Protein AF-A0A090V9S0-F1 (afdb_monomer)

InterPro domains:
  IPR011447 Protein of unknown function DUF1552 [PF07586] (1-187)

Radius of gyration: 21.3 Å; Cα contacts (8 Å, |Δi|>4): 296; chains: 1; bounding box: 48×51×54 Å

Foldseek 3Di:
DDADPVRQDADDDQQQLVLCLLQPDQDSPDNLVVVVVVLVVLVVVLVVVLVVLVVVLVVDDPVVVVVSVSVNVNSVVVNVVSVLSVVCSPPRWDDDDCVPQDRPDDCQACVPSSLLSVLVSVLVCLQRVVDQDDDDDQDDLVCDDSSQCNCCNVPVDHGPNCLQPDDDPPSVVSVVVVVVSVVVSVVVSLVSQQPRAHPVGRNQQCHWDKDFDCAPGNPHNFQTDIDIGGNVVLVFDDDDDDGDDRVPADPQLCVCQRCVSNVNNDQGDDPGPGHDPRRD

Organism: NCBI:txid221126

Solvent-accessible surface area (backbone atoms only — not comparable to full-atom values): 16483 Å² total; per-residue (Å²): 117,52,60,48,99,86,69,48,74,53,88,81,90,85,52,52,45,62,52,43,47,70,75,65,40,99,38,54,89,36,63,66,65,55,48,51,48,51,53,51,49,51,48,53,51,52,53,51,51,54,54,52,46,60,60,47,52,79,74,48,55,76,71,56,40,56,52,49,50,56,53,51,52,54,51,51,52,51,52,53,49,50,58,52,55,58,68,48,72,80,51,87,69,67,93,80,86,61,88,85,56,64,45,86,56,51,57,89,82,37,44,71,58,32,54,48,31,52,46,50,53,51,47,47,33,51,56,52,67,72,50,95,76,85,74,82,71,82,52,45,77,86,49,49,66,69,39,12,45,37,39,32,72,79,68,71,47,63,36,48,34,56,55,55,67,55,81,55,93,70,49,61,58,62,47,50,55,50,50,50,54,54,48,52,53,50,51,50,47,53,50,48,29,50,74,40,59,44,102,87,41,36,44,25,33,73,32,80,43,80,46,74,46,78,37,57,50,74,93,31,72,57,83,43,55,69,45,81,44,51,13,54,79,50,55,39,63,81,92,78,88,84,86,74,56,79,93,80,53,54,74,40,8,51,54,25,37,55,36,43,52,70,73,43,86,51,81,66,39,94,84,26,91,35,62,46,88,79,55,97

pLDDT: mean 87.16, std 10.65, range [43.47, 98.56]

Sequence (280 aa):
MSFNSSGKPLPSEHRQREIFERYFSPSGGASTTERRKSLNQGKKIVDLVLEDSKNLEKRLGANDKAKLDEYLTSLNQVEQQVKRNEKWLDVPMDDFDASLINLDVDPVSAPDDYVRSMMDLMVLGFQTDSTRVMTYMMAREDGMGFGDNFPKIALGLKGHHSISHDKTTGHWEDWGRLDQWYAKHFAYFINKMKTTEDAHGSLLDNSLILYGSACSSTHNARNCPLILAGGANLGVEHGAYTKFNEKEVRLSNLFVSMLNKVDVRTESFSDSTGPLPSIL

Mean predicted aligned error: 7.4 Å

Structure (mmCIF, N/CA/C/O backbone):
data_AF-A0A090V9S0-F1
#
_entry.id   AF-A0A090V9S0-F1
#
loop_
_atom_site.group_PDB
_atom_site.id
_atom_site.type_symbol
_atom_site.label_atom_id
_atom_site.label_alt_id
_atom_site.label_comp_id
_atom_site.label_asym_id
_atom_site.label_entity_id
_atom_site.label_seq_id
_atom_site.pdbx_PDB_ins_code
_atom_site.Cartn_x
_atom_site.Cartn_y
_atom_site.Cartn_z
_atom_site.occupancy
_atom_site.B_iso_or_equiv
_atom_site.auth_seq_id
_atom_site.auth_comp_id
_atom_site.auth_asym_id
_atom_site.auth_atom_id
_atom_site.pdbx_PDB_model_num
ATOM 1 N N . MET A 1 1 ? 1.002 7.058 2.326 1.00 69.81 1 MET A N 1
ATOM 2 C CA . MET A 1 1 ? 0.957 8.360 3.028 1.00 69.81 1 MET A CA 1
ATOM 3 C C . MET A 1 1 ? -0.491 8.784 3.105 1.00 69.81 1 MET A C 1
ATOM 5 O O . MET A 1 1 ? -1.188 8.641 2.109 1.00 69.81 1 MET A O 1
ATOM 9 N N . SER A 1 2 ? -0.919 9.320 4.242 1.00 83.56 2 SER A N 1
ATOM 10 C CA . SER A 1 2 ? -2.281 9.818 4.430 1.00 83.56 2 SER A CA 1
ATOM 11 C C . SER A 1 2 ? -2.207 11.241 4.965 1.00 83.56 2 SER A C 1
ATOM 13 O O . SER A 1 2 ? -1.336 11.535 5.778 1.00 83.56 2 SER A O 1
ATOM 15 N N . PHE A 1 3 ? -3.095 12.120 4.509 1.00 85.81 3 PHE A N 1
ATOM 16 C CA . PHE A 1 3 ? -3.140 13.526 4.912 1.00 85.81 3 PHE A CA 1
ATOM 17 C C . PHE A 1 3 ? -4.562 13.885 5.338 1.00 85.81 3 PHE A C 1
ATOM 19 O O . PHE A 1 3 ? -5.526 13.312 4.832 1.00 85.81 3 PHE A O 1
ATOM 26 N N . ASN A 1 4 ? -4.700 14.822 6.273 1.00 80.44 4 ASN A N 1
ATOM 27 C CA . ASN A 1 4 ? -6.007 15.373 6.615 1.00 80.44 4 ASN A CA 1
ATOM 28 C C . ASN A 1 4 ? -6.469 16.420 5.584 1.00 80.44 4 ASN A C 1
ATOM 30 O O . ASN A 1 4 ? -5.735 16.780 4.664 1.00 80.44 4 ASN A O 1
ATOM 34 N N . SER A 1 5 ? -7.683 16.945 5.759 1.00 78.81 5 SER A N 1
ATOM 35 C CA . SER A 1 5 ? -8.281 17.953 4.870 1.00 78.81 5 SER A CA 1
ATOM 36 C C . SER A 1 5 ? -7.486 19.260 4.761 1.00 78.81 5 SER A C 1
ATOM 38 O O . SER A 1 5 ? -7.639 19.983 3.783 1.00 78.81 5 SER A O 1
ATOM 40 N N . SER A 1 6 ? -6.628 19.563 5.737 1.00 80.88 6 SER A N 1
ATOM 41 C CA . SER A 1 6 ? -5.721 20.716 5.719 1.00 80.88 6 SER A CA 1
ATOM 42 C C . SER A 1 6 ? -4.363 20.403 5.075 1.00 80.88 6 SER A C 1
ATOM 44 O O . SER A 1 6 ? -3.469 21.244 5.116 1.00 80.88 6 SER A O 1
ATOM 46 N N . GLY A 1 7 ? -4.167 19.197 4.533 1.00 81.44 7 GLY A N 1
ATOM 47 C CA . GLY A 1 7 ? -2.905 18.766 3.929 1.00 81.44 7 GLY A CA 1
ATOM 48 C C . GLY A 1 7 ? -1.809 18.408 4.937 1.00 81.44 7 GLY A C 1
ATOM 49 O O . GLY A 1 7 ? -0.652 18.275 4.546 1.00 81.44 7 GLY A O 1
ATOM 50 N N . LYS A 1 8 ? -2.132 18.241 6.228 1.00 78.75 8 LYS A N 1
ATOM 51 C CA . LYS A 1 8 ? -1.156 17.802 7.239 1.00 78.75 8 LYS A CA 1
ATOM 52 C C . LYS A 1 8 ? -1.048 16.270 7.243 1.00 78.75 8 LYS A C 1
ATOM 54 O O . LYS A 1 8 ? -2.088 15.604 7.199 1.00 78.75 8 LYS A O 1
ATOM 59 N N . PRO A 1 9 ? 0.171 15.700 7.293 1.00 80.06 9 PRO A N 1
ATOM 60 C CA . PRO A 1 9 ? 0.363 14.256 7.274 1.00 80.06 9 PRO A CA 1
ATOM 61 C C . PRO A 1 9 ? -0.228 13.610 8.529 1.00 80.06 9 PRO A C 1
ATOM 63 O O . PRO A 1 9 ? -0.097 14.126 9.638 1.00 80.06 9 PRO A O 1
ATOM 66 N N . LEU A 1 10 ? -0.873 12.464 8.345 1.00 82.06 10 LEU A N 1
ATOM 67 C CA . LEU A 1 10 ? -1.316 11.601 9.429 1.00 82.06 10 LEU A CA 1
ATOM 68 C C . LEU A 1 10 ? -0.150 10.698 9.863 1.00 82.06 10 LEU A C 1
ATOM 70 O O . LEU A 1 10 ? 0.554 10.170 8.995 1.00 82.06 10 LEU A O 1
ATOM 74 N N . PRO A 1 11 ? 0.059 10.491 11.177 1.00 81.38 11 PRO A N 1
ATOM 75 C CA . PRO A 1 11 ? 1.068 9.558 11.668 1.00 81.38 11 PRO A CA 1
ATOM 76 C C . PRO A 1 11 ? 0.857 8.144 11.114 1.00 81.38 11 PRO A C 1
ATOM 78 O O . PRO A 1 11 ? -0.266 7.646 11.081 1.00 81.38 11 PRO A O 1
ATOM 81 N N . SER A 1 12 ? 1.942 7.488 10.703 1.00 85.81 12 SER A N 1
ATOM 82 C CA . SER A 1 12 ? 1.920 6.095 10.251 1.00 85.81 12 SER A CA 1
ATOM 83 C C . SER A 1 12 ? 2.052 5.121 11.421 1.00 85.81 12 SER A C 1
ATOM 85 O O . SER A 1 12 ? 2.925 5.290 12.279 1.00 85.81 12 SER A O 1
ATOM 87 N N . GLU A 1 13 ? 1.265 4.051 11.407 1.00 88.25 13 GLU A N 1
ATOM 88 C CA . GLU A 1 13 ? 1.439 2.917 12.316 1.00 88.25 13 GLU A CA 1
ATOM 89 C C . GLU A 1 13 ? 2.488 1.947 11.748 1.00 88.25 13 GLU A C 1
ATOM 91 O O . GLU A 1 13 ? 2.494 1.657 10.555 1.00 88.25 13 GLU A O 1
ATOM 96 N N . HIS A 1 14 ? 3.413 1.483 12.590 1.00 90.00 14 HIS A N 1
ATOM 97 C CA . HIS A 1 14 ? 4.555 0.662 12.158 1.00 90.00 14 HIS A CA 1
ATOM 98 C C . HIS A 1 14 ? 4.934 -0.441 13.162 1.00 90.00 14 HIS A C 1
ATOM 100 O O . HIS A 1 14 ? 5.950 -1.107 12.981 1.00 90.00 14 HIS A O 1
ATOM 106 N N . ARG A 1 15 ? 4.149 -0.626 14.232 1.00 90.19 15 ARG A N 1
ATOM 107 C CA . ARG A 1 15 ? 4.366 -1.658 15.256 1.00 90.19 15 ARG A CA 1
ATOM 108 C C . ARG A 1 15 ? 3.240 -2.681 15.161 1.00 90.19 15 ARG A C 1
ATOM 110 O O . ARG A 1 15 ? 2.119 -2.382 15.560 1.00 90.19 15 ARG A O 1
ATOM 117 N N . GLN A 1 16 ? 3.530 -3.857 14.607 1.00 91.81 16 GLN A N 1
ATOM 118 C CA . GLN A 1 16 ? 2.530 -4.865 14.237 1.00 91.81 16 GLN A CA 1
ATOM 119 C C . GLN A 1 16 ? 1.689 -5.319 15.428 1.00 91.81 16 GLN A C 1
ATOM 121 O O . GLN A 1 16 ? 0.465 -5.318 15.332 1.00 91.81 16 GLN A O 1
ATOM 126 N N . ARG A 1 17 ? 2.320 -5.611 16.572 1.00 86.94 17 ARG A N 1
ATOM 127 C CA . ARG A 1 17 ? 1.605 -5.926 17.815 1.00 86.94 17 ARG A CA 1
ATOM 128 C C . ARG A 1 17 ? 0.592 -4.853 18.211 1.00 86.94 17 ARG A C 1
ATOM 130 O O . ARG A 1 17 ? -0.557 -5.174 18.489 1.00 86.94 17 ARG A O 1
ATOM 137 N N . GLU A 1 18 ? 0.987 -3.582 18.185 1.00 85.81 18 GLU A N 1
ATOM 138 C CA . GLU A 1 18 ? 0.095 -2.481 18.567 1.00 85.81 18 GLU A CA 1
ATOM 139 C C . GLU A 1 18 ? -1.051 -2.280 17.577 1.00 85.81 18 GLU A C 1
ATOM 141 O O . GLU A 1 18 ? -2.159 -1.956 17.998 1.00 85.81 18 GLU A O 1
ATOM 146 N N . ILE A 1 19 ? -0.795 -2.468 16.279 1.00 88.19 19 ILE A N 1
ATOM 147 C CA . ILE A 1 19 ? -1.830 -2.454 15.237 1.00 88.19 19 ILE A CA 1
ATOM 148 C C . ILE A 1 19 ? -2.821 -3.591 15.508 1.00 88.19 19 ILE A C 1
ATOM 150 O O . ILE A 1 19 ? -4.029 -3.365 15.565 1.00 8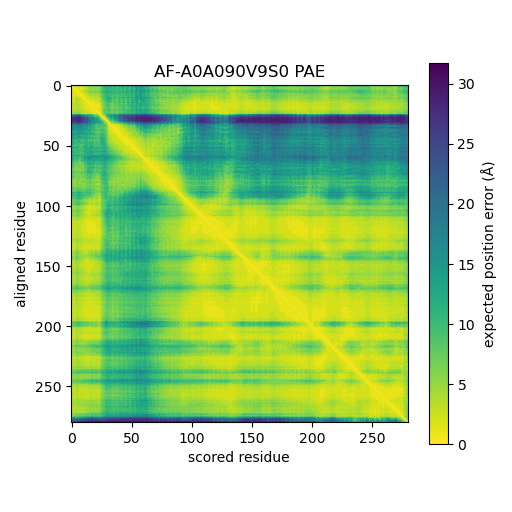8.19 19 ILE A O 1
ATOM 154 N N . PHE A 1 20 ? -2.314 -4.803 15.746 1.00 86.69 20 PHE A N 1
ATOM 155 C CA . PHE A 1 20 ? -3.139 -5.983 15.968 1.00 86.69 20 PHE A CA 1
ATOM 156 C C . PHE A 1 20 ? -4.024 -5.861 17.207 1.00 86.69 20 PHE A C 1
ATOM 158 O O . PHE A 1 20 ? -5.240 -6.023 17.133 1.00 86.69 20 PHE A O 1
ATOM 165 N N . GLU A 1 21 ? -3.434 -5.510 18.346 1.00 80.56 21 GLU A N 1
ATOM 166 C CA . GLU A 1 21 ? -4.164 -5.333 19.603 1.00 80.56 21 GLU A CA 1
ATOM 167 C C . GLU A 1 21 ? -5.178 -4.185 19.521 1.00 80.56 21 GLU A C 1
ATOM 169 O O . GLU A 1 21 ? -6.224 -4.218 20.173 1.00 80.56 21 GLU A O 1
ATOM 174 N N . ARG A 1 22 ? -4.896 -3.165 18.701 1.00 78.88 22 ARG A N 1
ATOM 175 C CA . ARG A 1 22 ? -5.785 -2.018 18.510 1.00 78.88 22 ARG A CA 1
ATOM 176 C C . ARG A 1 22 ? -7.032 -2.356 17.703 1.00 78.88 22 ARG A C 1
ATOM 178 O O . ARG A 1 22 ? -8.080 -1.808 18.063 1.00 78.88 22 ARG A O 1
ATOM 185 N N . TYR A 1 23 ? -6.897 -3.156 16.643 1.00 80.38 23 TYR A N 1
ATOM 186 C CA . TYR A 1 23 ? -7.950 -3.375 15.645 1.00 80.38 23 TYR A CA 1
ATOM 187 C C . TYR A 1 23 ? -8.592 -4.767 15.689 1.00 80.38 23 TYR A C 1
ATOM 189 O O . TYR A 1 23 ? -9.786 -4.853 15.440 1.00 80.38 23 TYR A O 1
ATOM 197 N N . PHE A 1 24 ? -7.856 -5.828 16.035 1.00 79.69 24 PHE A N 1
ATOM 198 C CA . PHE A 1 24 ? -8.315 -7.207 15.802 1.00 79.69 24 PHE A CA 1
ATOM 199 C C . PHE A 1 24 ? -8.596 -8.020 17.052 1.00 79.69 24 PHE A C 1
ATOM 201 O O . PHE A 1 24 ? -9.232 -9.058 16.973 1.00 79.69 24 PHE A O 1
ATOM 208 N N . SER A 1 25 ? -8.152 -7.619 18.233 1.00 66.62 25 SER A N 1
ATOM 209 C CA . SER A 1 25 ? -8.365 -8.495 19.381 1.00 66.62 25 SER A CA 1
ATOM 210 C C . SER A 1 25 ? -9.876 -8.629 19.699 1.00 66.62 25 SER A C 1
ATOM 212 O O . SER A 1 25 ? -10.516 -7.595 19.912 1.00 66.62 25 SER A O 1
ATOM 214 N N . PRO A 1 26 ? -10.433 -9.862 19.823 1.00 51.47 26 PRO A N 1
ATOM 215 C CA . PRO A 1 26 ? -11.870 -10.131 20.053 1.00 51.47 26 PRO A CA 1
ATOM 216 C C . PRO A 1 26 ? -12.440 -9.459 21.311 1.00 51.47 26 PRO A C 1
ATOM 218 O O . PRO A 1 26 ? -13.643 -9.420 21.552 1.00 51.47 26 PRO A O 1
ATOM 221 N N . SER A 1 27 ? -11.541 -8.937 22.142 1.00 49.94 27 SER A N 1
ATOM 222 C CA . SER A 1 27 ? -11.818 -8.056 23.264 1.00 49.94 27 SER A CA 1
ATOM 223 C C . SER A 1 27 ? -10.698 -7.012 23.493 1.00 49.94 27 SER A C 1
ATOM 225 O O . SER A 1 27 ? -10.706 -6.290 24.473 1.00 49.94 27 SER A O 1
ATOM 227 N N . GLY A 1 28 ? -9.687 -6.850 22.636 1.00 46.69 28 GLY A N 1
ATOM 228 C CA . GLY A 1 28 ? -8.511 -6.033 23.015 1.00 46.69 28 GLY A CA 1
ATOM 229 C C . GLY A 1 28 ? -7.637 -6.667 24.108 1.00 46.69 28 GLY A C 1
ATOM 230 O O . GLY A 1 28 ? -6.844 -5.956 24.714 1.00 46.69 28 GLY A O 1
ATOM 231 N N . GLY A 1 29 ? -7.824 -7.954 24.430 1.00 45.56 29 GLY A N 1
ATOM 232 C CA . GLY A 1 29 ? -7.217 -8.618 25.589 1.00 45.56 29 GLY A CA 1
ATOM 233 C C . GLY A 1 29 ? -7.929 -8.339 26.919 1.00 45.56 29 GLY A C 1
ATOM 234 O O . GLY A 1 29 ? -7.461 -8.796 27.958 1.00 45.56 29 GLY A O 1
ATOM 235 N N . ALA A 1 30 ? -9.065 -7.635 26.911 1.00 43.47 30 ALA A N 1
ATOM 236 C CA . ALA A 1 30 ? -9.839 -7.371 28.114 1.00 43.47 30 ALA A CA 1
ATOM 237 C C . ALA A 1 30 ? -11.328 -7.174 27.824 1.00 43.47 30 ALA A C 1
ATOM 239 O O . ALA A 1 30 ? -11.683 -6.659 26.782 1.00 43.47 30 ALA A O 1
ATOM 240 N N . SER A 1 31 ? -12.234 -7.508 28.749 1.00 48.88 31 SER A N 1
ATOM 241 C CA . SER A 1 31 ? -13.676 -7.258 28.543 1.00 48.88 31 SER A CA 1
ATOM 242 C C . SER A 1 31 ? -13.922 -5.846 27.980 1.00 48.88 31 SER A C 1
ATOM 244 O O . SER A 1 31 ? -13.243 -4.905 28.390 1.00 48.88 31 SER A O 1
ATOM 246 N N . THR A 1 32 ? -14.858 -5.678 27.043 1.00 57.81 32 THR A N 1
ATOM 247 C CA . THR A 1 32 ? -15.212 -4.403 26.374 1.00 57.81 32 THR A CA 1
ATOM 248 C C . THR A 1 32 ? -15.218 -3.174 27.305 1.00 57.81 32 THR A C 1
ATOM 250 O O . THR A 1 32 ? -14.899 -2.061 26.883 1.00 57.81 32 THR A O 1
ATOM 253 N N . THR A 1 33 ? -15.489 -3.373 28.596 1.00 60.12 33 THR A N 1
ATOM 254 C CA . THR A 1 33 ? -15.311 -2.425 29.705 1.00 60.12 33 THR A CA 1
ATOM 255 C C . THR A 1 33 ? -13.901 -1.828 29.839 1.00 60.12 33 THR A C 1
ATOM 257 O O . THR A 1 33 ? -13.771 -0.612 29.967 1.00 60.12 33 THR A O 1
ATOM 260 N N . GLU A 1 34 ? -12.835 -2.628 29.830 1.00 60.94 34 GLU A N 1
ATOM 261 C CA . GLU A 1 34 ? -11.449 -2.160 29.977 1.00 60.94 34 GLU A CA 1
ATOM 262 C C . GLU A 1 34 ? -10.957 -1.438 28.724 1.00 60.94 34 GLU A C 1
ATOM 264 O O . GLU A 1 34 ? -10.312 -0.394 28.832 1.00 60.94 34 GLU A O 1
ATOM 269 N N . ARG A 1 35 ? -11.342 -1.908 27.530 1.00 61.84 35 ARG A N 1
ATOM 270 C CA . ARG A 1 35 ? -11.079 -1.182 26.282 1.00 61.84 35 ARG A CA 1
ATOM 271 C C . ARG A 1 35 ? -11.801 0.163 26.265 1.00 61.84 35 ARG A C 1
ATOM 273 O O . ARG A 1 35 ? -11.179 1.185 25.982 1.00 61.84 35 ARG A O 1
ATOM 280 N N . ARG A 1 36 ? -13.079 0.194 26.657 1.00 66.38 36 ARG A N 1
ATOM 281 C CA . ARG A 1 36 ? -13.853 1.434 26.830 1.00 66.38 36 ARG A CA 1
ATOM 282 C C . ARG A 1 36 ? -13.215 2.342 27.889 1.00 66.38 36 ARG A C 1
ATOM 284 O O . ARG A 1 36 ? -13.165 3.553 27.701 1.00 66.38 36 ARG A O 1
ATOM 291 N N . LYS A 1 37 ? -12.656 1.784 28.968 1.00 70.00 37 LYS A N 1
ATOM 292 C CA . LYS A 1 37 ? -11.903 2.532 29.990 1.00 70.00 37 LYS A CA 1
ATOM 293 C C . LYS A 1 37 ? -10.610 3.130 29.429 1.00 70.00 37 LYS A C 1
ATOM 295 O O . LYS A 1 37 ? -10.363 4.305 29.673 1.00 70.00 37 LYS A O 1
ATOM 300 N N . SER A 1 38 ? -9.833 2.370 28.660 1.00 68.00 38 SER A N 1
ATOM 301 C CA . SER A 1 38 ? -8.603 2.834 28.003 1.00 68.00 38 SER A CA 1
ATOM 302 C C . SER A 1 38 ? -8.886 3.939 26.9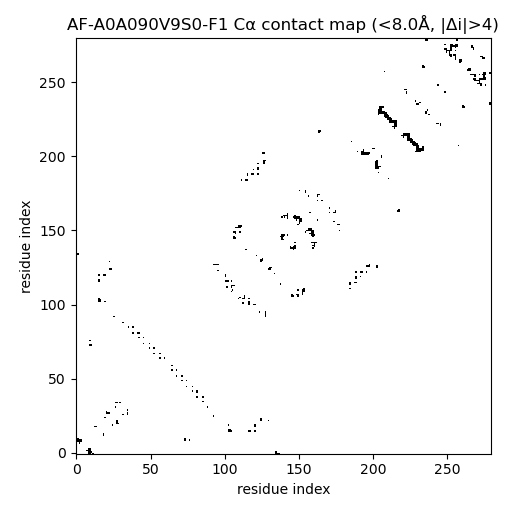79 1.00 68.00 38 SER A C 1
ATOM 304 O O . SER A 1 38 ? -8.242 4.986 27.015 1.00 68.00 38 SER A O 1
ATOM 306 N N . LEU A 1 39 ? -9.910 3.776 26.132 1.00 69.19 39 LEU A N 1
ATOM 307 C CA . LEU A 1 39 ? -10.338 4.809 25.180 1.00 69.19 39 LEU A CA 1
ATOM 308 C C . LEU A 1 39 ? -10.819 6.076 25.906 1.00 69.19 39 LEU A C 1
ATOM 310 O O . LEU A 1 39 ? -10.412 7.180 25.547 1.00 69.19 39 LEU A O 1
ATOM 314 N N . ASN A 1 40 ? -11.596 5.929 26.985 1.00 74.06 40 ASN A N 1
ATOM 315 C CA . ASN A 1 40 ? -12.021 7.051 27.826 1.00 74.06 40 ASN A CA 1
ATOM 316 C C . ASN A 1 40 ? -10.847 7.745 28.537 1.00 74.06 40 ASN A C 1
ATOM 318 O O . ASN A 1 40 ? -10.862 8.964 28.693 1.00 74.06 40 ASN A O 1
ATOM 322 N N . GLN A 1 41 ? -9.829 7.002 28.977 1.00 75.19 41 GLN A N 1
ATOM 323 C CA . GLN A 1 41 ? -8.599 7.578 29.529 1.00 75.19 41 GLN A CA 1
ATOM 324 C C . GLN A 1 41 ? -7.823 8.344 28.455 1.00 75.19 41 GLN A C 1
ATOM 326 O O . GLN A 1 41 ? -7.403 9.469 28.709 1.00 75.19 41 GLN A O 1
ATOM 331 N N . GLY A 1 42 ? -7.702 7.779 27.250 1.00 71.12 42 GLY A N 1
ATOM 332 C CA . GLY A 1 42 ? -7.099 8.444 26.097 1.00 71.12 42 GLY A CA 1
ATOM 333 C C . GLY A 1 42 ? -7.791 9.766 25.766 1.00 71.12 42 GLY A C 1
ATOM 334 O O . GLY A 1 42 ? -7.113 10.780 25.636 1.00 71.12 42 GLY A O 1
ATOM 335 N N . LYS A 1 43 ? -9.131 9.789 25.732 1.00 74.44 43 LYS A N 1
ATOM 336 C CA . LYS A 1 43 ? -9.913 11.027 25.573 1.00 74.44 43 LYS A CA 1
ATOM 337 C C . LYS A 1 43 ? -9.600 12.052 26.650 1.00 74.44 43 LYS A C 1
ATOM 339 O O . LYS A 1 43 ? -9.239 13.167 26.317 1.00 74.44 43 LYS A O 1
ATOM 344 N N . LYS A 1 44 ? -9.652 11.659 27.928 1.00 78.31 44 LYS A N 1
ATOM 345 C CA . LYS A 1 44 ? -9.355 12.569 29.045 1.00 78.31 44 LYS A CA 1
ATOM 346 C C . LYS A 1 44 ? -7.957 13.173 28.944 1.00 78.31 44 LYS A C 1
ATOM 348 O O . LYS A 1 44 ? -7.793 14.351 29.224 1.00 78.31 44 LYS A O 1
ATOM 353 N N . ILE A 1 45 ? -6.959 12.381 28.550 1.00 80.00 45 ILE A N 1
ATOM 354 C CA . ILE A 1 45 ? -5.592 12.872 28.344 1.00 80.00 45 ILE A CA 1
ATOM 355 C C . ILE A 1 45 ? -5.559 13.873 27.187 1.00 80.00 45 ILE A C 1
ATOM 357 O O . ILE A 1 45 ? -4.983 14.944 27.337 1.00 80.00 45 ILE A O 1
ATOM 361 N N . VAL A 1 46 ? -6.193 13.557 26.055 1.00 80.25 46 VAL A N 1
ATOM 362 C CA . VAL A 1 46 ? -6.259 14.470 24.905 1.00 80.25 46 VAL A CA 1
ATOM 363 C C . VAL A 1 46 ? -6.985 15.768 25.269 1.00 80.25 46 VAL A C 1
ATOM 365 O O . VAL A 1 46 ? -6.473 16.839 24.959 1.00 80.25 46 VAL A O 1
ATOM 368 N N . ASP A 1 47 ? -8.107 15.689 25.983 1.00 79.56 47 ASP A N 1
ATOM 369 C CA . ASP A 1 47 ? -8.881 16.845 26.447 1.00 79.56 47 ASP A CA 1
ATOM 370 C C . ASP A 1 47 ? -8.055 17.738 27.383 1.00 79.56 47 ASP A C 1
ATOM 372 O O . ASP A 1 47 ? -8.000 18.952 27.182 1.00 79.56 47 ASP A O 1
ATOM 376 N N . LEU A 1 48 ? -7.351 17.140 28.354 1.00 81.94 48 LEU A N 1
ATOM 377 C CA . LEU A 1 48 ? -6.451 17.858 29.263 1.00 81.94 48 LEU A CA 1
ATOM 378 C C . LEU A 1 48 ? -5.320 18.555 28.500 1.00 81.94 48 LEU A C 1
ATOM 380 O O . LEU A 1 48 ? -5.061 19.736 28.717 1.00 81.94 48 LEU A O 1
ATOM 384 N N . VAL A 1 49 ? -4.668 17.854 27.567 1.00 82.69 49 VAL A N 1
ATOM 385 C CA . VAL A 1 49 ? -3.579 18.439 26.773 1.00 82.69 49 VAL A CA 1
ATOM 386 C C . VAL A 1 49 ? -4.100 19.553 25.861 1.00 82.69 49 VAL A C 1
ATOM 388 O O . VAL A 1 49 ? -3.420 20.566 25.694 1.00 82.69 49 VAL A O 1
ATOM 391 N N . LEU A 1 50 ? -5.304 19.419 25.295 1.00 80.62 50 LEU A N 1
ATOM 392 C CA . LEU A 1 50 ? -5.948 20.469 24.499 1.00 80.62 50 LEU A CA 1
ATOM 393 C C . LEU A 1 50 ? -6.266 21.712 25.341 1.00 80.62 50 LEU A C 1
ATOM 395 O O . LEU A 1 50 ? -6.077 22.835 24.867 1.00 80.62 50 LEU A O 1
ATOM 399 N N . GLU A 1 51 ? -6.738 21.534 26.575 1.00 82.56 51 GLU A N 1
ATOM 400 C CA . GLU A 1 51 ? -7.012 22.633 27.504 1.00 82.56 51 GLU A CA 1
ATOM 401 C C . GLU A 1 51 ? -5.726 23.370 27.908 1.00 82.56 51 GLU A C 1
ATOM 403 O O . GLU A 1 51 ? -5.642 24.595 27.761 1.00 82.56 51 GLU A O 1
ATOM 408 N N . ASP A 1 52 ? -4.691 22.633 28.314 1.00 81.94 52 ASP A N 1
ATOM 409 C CA . ASP A 1 52 ? -3.388 23.202 28.672 1.00 81.94 52 ASP A CA 1
ATOM 410 C C . ASP A 1 52 ? -2.732 23.915 27.486 1.00 81.94 52 ASP A C 1
ATOM 412 O O . ASP A 1 52 ? -2.170 25.006 27.630 1.00 81.94 52 ASP A O 1
ATOM 416 N N . SER A 1 53 ? -2.869 23.354 26.285 1.00 84.00 53 SER A N 1
ATOM 417 C CA . SER A 1 53 ? -2.322 23.950 25.067 1.00 84.00 53 SER A CA 1
ATOM 418 C C . SER A 1 53 ? -2.962 25.300 24.743 1.00 84.00 53 SER A C 1
ATOM 420 O O . SER A 1 53 ? -2.245 26.222 24.363 1.00 84.00 53 SER A O 1
ATOM 422 N N . LYS A 1 54 ? -4.271 25.486 24.972 1.00 82.81 54 LYS A N 1
ATOM 423 C CA . LYS A 1 54 ? -4.938 26.797 24.800 1.00 82.81 54 LYS A CA 1
ATOM 424 C C . LYS A 1 54 ? -4.398 27.857 25.760 1.00 82.81 54 LYS A C 1
ATOM 426 O O . LYS A 1 54 ? -4.345 29.042 25.424 1.00 82.81 54 LYS A O 1
ATOM 431 N N . ASN A 1 55 ? -4.017 27.454 26.970 1.00 84.56 55 ASN A N 1
ATOM 432 C CA . ASN A 1 55 ? -3.408 28.356 27.946 1.00 84.56 55 ASN A CA 1
ATOM 433 C C . ASN A 1 55 ? -1.960 28.689 27.573 1.00 84.56 55 ASN A C 1
ATOM 435 O O . ASN A 1 55 ? -1.545 29.845 27.697 1.00 84.56 55 ASN A O 1
ATOM 439 N N . LEU A 1 56 ? -1.214 27.702 27.072 1.00 86.31 56 LEU A N 1
ATOM 440 C CA . LEU A 1 56 ? 0.149 27.882 26.585 1.00 86.31 56 LEU A CA 1
ATOM 441 C C . LEU A 1 56 ? 0.194 28.789 25.348 1.00 86.31 56 LEU A C 1
ATOM 443 O O . LEU A 1 56 ? 0.996 29.717 25.313 1.00 86.31 56 LEU A O 1
ATOM 447 N N . GLU A 1 57 ? -0.710 28.601 24.384 1.00 85.75 57 GLU A N 1
ATOM 448 C CA . GLU A 1 57 ? -0.787 29.376 23.139 1.00 85.75 57 GLU A CA 1
ATOM 449 C C . GLU A 1 57 ? -0.844 30.892 23.391 1.00 85.75 57 GLU A C 1
ATOM 451 O O . GLU A 1 57 ? -0.180 31.670 22.705 1.00 85.75 57 GLU A O 1
ATOM 456 N N . LYS A 1 58 ? -1.562 31.332 24.435 1.00 87.75 58 LYS A N 1
ATOM 457 C CA . LYS A 1 58 ? -1.656 32.752 24.830 1.00 87.75 58 LYS A CA 1
ATOM 458 C C . LYS A 1 58 ? -0.309 33.367 25.228 1.00 87.75 58 LYS A C 1
ATOM 460 O O . LYS A 1 58 ? -0.181 34.588 25.219 1.00 87.75 58 LYS A O 1
ATOM 465 N N . ARG A 1 59 ? 0.674 32.540 25.593 1.00 89.69 59 ARG A N 1
ATOM 466 C CA . ARG A 1 59 ? 1.992 32.941 26.111 1.00 89.69 59 ARG A CA 1
ATOM 467 C C . ARG A 1 59 ? 3.124 32.753 25.097 1.00 89.69 59 ARG A C 1
ATOM 469 O O . ARG A 1 59 ? 4.250 33.141 25.392 1.00 89.69 59 ARG A O 1
ATOM 476 N N . LEU A 1 60 ? 2.844 32.157 23.938 1.00 89.62 60 LEU A N 1
ATOM 477 C CA . LEU A 1 60 ? 3.844 31.818 22.925 1.00 89.62 60 LEU A CA 1
ATOM 478 C C . LEU A 1 60 ? 4.032 32.918 21.869 1.00 89.62 60 LEU A C 1
ATOM 480 O O . LEU A 1 60 ? 3.093 33.634 21.505 1.00 89.62 60 LEU A O 1
ATOM 484 N N . GLY A 1 61 ? 5.254 33.012 21.336 1.00 88.88 61 GLY A N 1
ATOM 485 C CA . GLY A 1 61 ? 5.570 33.811 20.150 1.00 88.88 61 GLY A CA 1
ATOM 486 C C . GLY A 1 61 ? 5.053 33.165 18.857 1.00 88.88 61 GLY A C 1
ATOM 487 O O . GLY A 1 61 ? 4.620 32.015 18.851 1.00 88.88 61 GLY A O 1
ATOM 488 N N . ALA A 1 62 ? 5.100 33.889 17.734 1.00 85.94 62 ALA A N 1
ATOM 489 C CA . ALA A 1 62 ? 4.515 33.435 16.464 1.00 85.94 62 ALA A CA 1
ATOM 490 C C . ALA A 1 62 ? 5.076 32.085 15.958 1.00 85.94 62 ALA A C 1
ATOM 492 O O . ALA A 1 62 ? 4.308 31.232 15.517 1.00 85.94 62 ALA A O 1
ATOM 493 N N . ASN A 1 63 ? 6.391 31.867 16.069 1.00 82.31 63 ASN A N 1
ATOM 494 C CA . ASN A 1 63 ? 7.034 30.620 15.630 1.00 82.31 63 ASN A CA 1
ATOM 495 C C . ASN A 1 63 ? 6.627 29.419 16.497 1.00 82.31 63 ASN A C 1
ATOM 497 O O . ASN A 1 63 ? 6.323 28.348 15.972 1.00 82.31 63 ASN A O 1
ATOM 501 N N . ASP A 1 64 ? 6.561 29.607 17.815 1.00 87.69 64 ASP A N 1
ATOM 502 C CA . ASP A 1 64 ? 6.169 28.547 18.747 1.00 87.69 64 ASP A CA 1
ATOM 503 C C . ASP A 1 64 ? 4.682 28.208 18.612 1.00 87.69 64 ASP A C 1
ATOM 505 O O . ASP A 1 64 ? 4.306 27.041 18.698 1.00 87.69 64 ASP A O 1
ATOM 509 N N . LYS A 1 65 ? 3.834 29.204 18.319 1.00 85.62 65 LYS A N 1
ATOM 510 C CA . LYS A 1 65 ? 2.418 28.979 17.991 1.00 85.62 65 LYS A CA 1
ATOM 511 C C . LYS A 1 65 ? 2.247 28.082 16.771 1.00 85.62 65 LYS A C 1
ATOM 513 O O . LYS A 1 65 ? 1.416 27.184 16.807 1.00 85.62 65 LYS A O 1
ATOM 518 N N . ALA A 1 66 ? 3.050 28.274 15.724 1.00 81.00 66 ALA A N 1
ATOM 519 C CA . ALA A 1 66 ? 2.992 27.421 14.538 1.00 81.00 66 ALA A CA 1
ATOM 520 C C . ALA A 1 66 ? 3.353 25.958 14.860 1.00 81.00 66 ALA A C 1
ATOM 522 O O . ALA A 1 66 ? 2.721 25.033 14.352 1.00 81.00 66 ALA A O 1
ATOM 523 N N . LYS A 1 67 ? 4.332 25.735 15.747 1.00 82.12 67 LYS A N 1
ATOM 524 C CA . LYS A 1 67 ? 4.695 24.386 16.206 1.00 82.12 67 LYS A CA 1
ATOM 525 C C . LYS A 1 67 ? 3.664 23.767 17.140 1.00 82.12 67 LYS A C 1
ATOM 527 O O . LYS A 1 67 ? 3.359 22.583 17.005 1.00 82.12 67 LYS A O 1
ATOM 532 N N . LEU A 1 68 ? 3.086 24.561 18.035 1.00 85.12 68 LEU A N 1
ATOM 533 C CA . LEU A 1 68 ? 1.982 24.111 18.872 1.00 85.12 68 LEU A CA 1
ATOM 534 C C . LEU A 1 68 ? 0.760 23.737 18.020 1.00 85.12 68 LEU A C 1
ATOM 536 O O . LEU A 1 68 ? 0.146 22.712 18.279 1.00 85.12 68 LEU A O 1
ATOM 540 N N . ASP A 1 69 ? 0.447 24.493 16.967 1.00 81.19 69 ASP A N 1
ATOM 541 C CA . ASP A 1 69 ? -0.645 24.172 16.039 1.00 81.19 69 ASP A CA 1
ATOM 542 C C . ASP A 1 69 ? -0.418 22.847 15.278 1.00 81.19 69 ASP A C 1
ATOM 544 O O . ASP A 1 69 ? -1.341 22.048 15.089 1.00 81.19 69 ASP A O 1
ATOM 548 N N . GLU A 1 70 ? 0.820 22.560 14.865 1.00 76.19 70 GLU A N 1
ATOM 549 C CA . GLU A 1 70 ? 1.211 21.262 14.291 1.00 76.19 70 GLU A CA 1
ATOM 550 C C . GLU A 1 70 ? 0.950 20.108 15.280 1.00 76.19 70 GLU A C 1
ATOM 552 O O . GLU A 1 70 ? 0.318 19.101 14.929 1.00 76.19 70 GLU A O 1
ATOM 557 N N . TYR A 1 71 ? 1.354 20.292 16.540 1.00 79.62 71 TYR A N 1
ATOM 558 C CA . TYR A 1 71 ? 1.125 19.330 17.618 1.00 79.62 71 TYR A CA 1
ATOM 559 C C . TYR A 1 71 ? -0.368 19.139 17.930 1.00 79.62 71 TYR A C 1
ATOM 561 O O . TYR A 1 71 ? -0.857 18.007 17.955 1.00 79.62 71 TYR A O 1
ATOM 569 N N . LEU A 1 72 ? -1.124 20.230 18.082 1.00 81.12 72 LEU A N 1
ATOM 570 C CA . LEU A 1 72 ? -2.562 20.196 18.359 1.00 81.12 72 LEU A CA 1
ATOM 571 C C . LEU A 1 72 ? -3.357 19.557 17.226 1.00 81.12 72 LEU A C 1
ATOM 573 O O . LEU A 1 72 ? -4.318 18.827 17.467 1.00 81.12 72 LEU A O 1
ATOM 577 N N . THR A 1 73 ? -2.933 19.768 15.981 1.00 74.69 73 THR A N 1
ATOM 578 C CA . THR A 1 73 ? -3.548 19.073 14.851 1.00 74.69 73 THR A CA 1
ATOM 579 C C . THR A 1 73 ? -3.334 17.566 14.959 1.00 74.69 73 THR A C 1
ATOM 581 O O . THR A 1 73 ? -4.282 16.811 14.748 1.00 74.69 73 THR A O 1
ATOM 584 N N . SER A 1 74 ? -2.133 17.119 15.332 1.00 75.00 74 SER A N 1
ATOM 585 C CA . SER A 1 74 ? -1.847 15.694 15.542 1.00 75.00 74 SER A CA 1
ATOM 586 C C . SER A 1 74 ? -2.716 15.101 16.658 1.00 75.00 74 SER A C 1
ATOM 588 O O . SER A 1 74 ? -3.277 14.019 16.485 1.00 75.00 74 SER A O 1
ATOM 590 N N . LEU A 1 75 ? -2.921 15.833 17.759 1.00 76.25 75 LEU A N 1
ATOM 591 C CA . LEU A 1 75 ? -3.825 15.422 18.842 1.00 76.25 75 LEU A CA 1
ATOM 592 C C . LEU A 1 75 ? -5.284 15.318 18.396 1.00 76.25 75 LEU A C 1
ATOM 594 O O . LEU A 1 75 ? -5.946 14.331 18.712 1.00 76.25 75 LEU A O 1
ATOM 598 N N . ASN A 1 76 ? -5.773 16.275 17.605 1.00 76.94 76 ASN A N 1
ATOM 599 C CA . ASN A 1 76 ? -7.116 16.194 17.033 1.00 76.94 76 ASN A CA 1
ATOM 600 C C . ASN A 1 76 ? -7.278 14.939 16.160 1.00 76.94 76 ASN A C 1
ATOM 602 O O . ASN A 1 76 ? -8.330 14.306 16.187 1.00 76.94 76 ASN A O 1
ATOM 606 N N . GLN A 1 77 ? -6.246 14.526 15.414 1.00 76.44 77 GLN A N 1
ATOM 607 C CA . GLN A 1 77 ? -6.308 13.275 14.644 1.00 76.44 77 GLN A CA 1
ATOM 608 C C . GLN A 1 77 ? -6.409 12.042 15.549 1.00 76.44 77 GLN A C 1
ATOM 610 O O . GLN A 1 77 ? -7.185 11.133 15.247 1.00 76.44 77 GLN A O 1
ATOM 615 N N . VAL A 1 78 ? -5.688 12.030 16.675 1.00 74.81 78 VAL A N 1
ATOM 616 C CA . VAL A 1 78 ? -5.799 10.969 17.688 1.00 74.81 78 VAL A CA 1
ATOM 617 C C . VAL A 1 78 ? -7.211 10.929 18.273 1.00 74.81 78 VAL A C 1
ATOM 619 O O . VAL A 1 78 ? -7.801 9.855 18.357 1.00 74.81 78 VAL A O 1
ATOM 622 N N . GLU A 1 79 ? -7.797 12.080 18.606 1.00 76.69 79 GLU A N 1
ATOM 623 C CA . GLU A 1 79 ? -9.169 12.164 19.118 1.00 76.69 79 GLU A CA 1
ATOM 624 C C . GLU A 1 79 ? -10.189 11.596 18.115 1.00 76.69 79 GLU A C 1
ATOM 626 O O . GLU A 1 79 ? -11.049 10.786 18.469 1.00 76.69 79 GLU A O 1
ATOM 631 N N . GLN A 1 80 ? -10.072 11.977 16.839 1.00 79.44 80 GLN A N 1
ATOM 632 C CA . GLN A 1 80 ? -10.946 11.473 15.780 1.00 79.44 80 GLN A CA 1
ATOM 633 C C . GLN A 1 80 ? -10.766 9.969 15.557 1.00 79.44 80 GLN A C 1
ATOM 635 O O . GLN A 1 80 ? -11.749 9.265 15.326 1.00 79.44 80 GLN A O 1
ATOM 640 N N . GLN A 1 81 ? -9.539 9.455 15.666 1.00 75.06 81 GLN A N 1
ATOM 641 C CA . GLN A 1 81 ? -9.282 8.017 15.624 1.00 75.06 81 GLN A CA 1
ATOM 642 C C . GLN A 1 81 ? -9.954 7.299 16.799 1.00 75.06 81 GLN A C 1
ATOM 644 O O . GLN A 1 81 ? -10.607 6.282 16.587 1.00 75.06 81 GLN A O 1
ATOM 649 N N . VAL A 1 82 ? -9.860 7.838 18.018 1.00 74.12 82 VAL A N 1
ATOM 650 C CA . VAL A 1 82 ? -10.527 7.267 19.199 1.00 74.12 82 VAL A CA 1
ATOM 651 C C . VAL A 1 82 ? -12.045 7.236 19.005 1.00 74.12 82 VAL A C 1
ATOM 653 O O . VAL A 1 82 ? -12.660 6.198 19.236 1.00 74.12 82 VAL A O 1
ATOM 656 N N . LYS A 1 83 ? -12.647 8.322 18.500 1.00 77.62 83 LYS A N 1
ATOM 657 C CA . LYS A 1 83 ? -14.085 8.377 18.174 1.00 77.62 83 LYS A CA 1
ATOM 658 C C . LYS A 1 83 ? -14.488 7.351 17.112 1.00 77.62 83 LYS A C 1
ATOM 660 O O . LYS A 1 83 ? -15.566 6.775 17.211 1.00 77.62 83 LYS A O 1
ATOM 665 N N . ARG A 1 84 ? -13.652 7.116 16.091 1.00 77.25 84 ARG A N 1
ATOM 666 C CA . ARG A 1 84 ? -13.894 6.056 15.097 1.00 77.25 84 ARG A CA 1
ATOM 667 C C . ARG A 1 84 ? -13.832 4.677 15.742 1.00 77.25 84 ARG A C 1
ATOM 669 O O . ARG A 1 84 ? -14.764 3.908 15.565 1.00 77.25 84 ARG A O 1
ATOM 676 N N . ASN A 1 85 ? -12.791 4.397 16.523 1.00 72.75 85 ASN A N 1
ATOM 677 C CA . ASN A 1 85 ? -12.612 3.105 17.187 1.00 72.75 85 ASN A CA 1
ATOM 678 C C . ASN A 1 85 ? -13.762 2.789 18.155 1.00 72.75 85 ASN A C 1
ATOM 680 O O . ASN A 1 85 ? -14.155 1.637 18.270 1.00 72.75 85 ASN A O 1
ATOM 684 N N . GLU A 1 86 ? -14.337 3.795 18.818 1.00 73.06 86 GLU A N 1
ATOM 685 C CA . GLU A 1 86 ? -15.523 3.597 19.657 1.00 73.06 86 GLU A CA 1
ATOM 686 C C . GLU A 1 86 ? -16.747 3.118 18.881 1.00 73.06 86 GLU A C 1
ATOM 688 O O . GLU A 1 86 ? -17.480 2.280 19.395 1.00 73.06 86 GLU A O 1
ATOM 693 N N . LYS A 1 87 ? -16.960 3.609 17.653 1.00 74.81 87 LYS A N 1
ATOM 694 C CA . LYS A 1 87 ? -18.086 3.164 16.816 1.00 74.81 87 LYS A CA 1
ATOM 695 C C . LYS A 1 87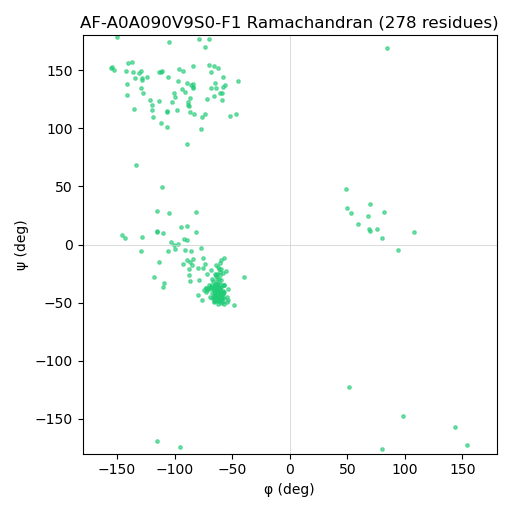 ? -17.986 1.685 16.447 1.00 74.81 87 LYS A C 1
ATOM 697 O O . LYS A 1 87 ? -19.013 1.059 16.226 1.00 74.81 87 LYS A O 1
ATOM 702 N N . TRP A 1 88 ? -16.769 1.148 16.400 1.00 72.44 88 TRP A N 1
ATOM 703 C CA . TRP A 1 88 ? -16.507 -0.258 16.104 1.00 72.44 88 TRP A CA 1
ATOM 704 C C . TRP A 1 88 ? -16.624 -1.173 17.327 1.00 72.44 88 TRP A C 1
ATOM 706 O O . TRP A 1 88 ? -16.691 -2.380 17.152 1.00 72.44 88 TRP A O 1
ATOM 716 N N . LEU A 1 89 ? -16.689 -0.641 18.558 1.00 68.50 89 LEU A N 1
ATOM 717 C CA . LEU A 1 89 ? -16.753 -1.476 19.771 1.00 68.50 89 LEU A CA 1
ATOM 718 C C . LEU A 1 89 ? -17.993 -2.369 19.837 1.00 68.50 89 LEU A C 1
ATOM 720 O O . LEU A 1 89 ? -17.943 -3.418 20.474 1.00 68.50 89 LEU A O 1
ATOM 724 N N . ASP A 1 90 ? -19.094 -1.922 19.236 1.00 69.62 90 ASP A N 1
ATOM 725 C CA . ASP A 1 90 ? -20.374 -2.630 19.261 1.00 69.62 90 ASP A CA 1
ATOM 726 C C . ASP A 1 90 ? -20.659 -3.355 17.929 1.00 69.62 90 ASP A C 1
ATOM 728 O O . ASP A 1 90 ? -21.722 -3.955 17.775 1.00 69.62 90 ASP A O 1
ATOM 732 N N . VAL A 1 91 ? -19.729 -3.306 16.964 1.00 72.81 91 VAL A N 1
ATOM 733 C CA . VAL A 1 91 ? -19.825 -4.061 15.708 1.00 72.81 91 VAL A CA 1
ATOM 734 C C . VAL A 1 91 ? -19.215 -5.444 15.948 1.00 72.81 91 VAL A C 1
ATOM 736 O O . VAL A 1 91 ? -18.037 -5.51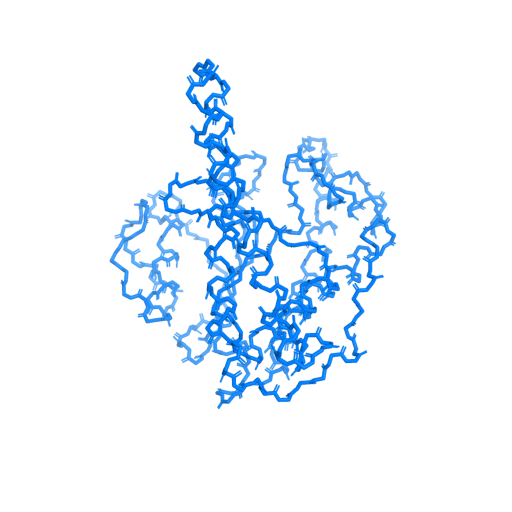8 16.303 1.00 72.81 91 VAL A O 1
ATOM 739 N N . PRO A 1 92 ? -19.984 -6.538 15.796 1.00 72.94 92 PRO A N 1
ATOM 740 C CA . PRO A 1 92 ? -19.433 -7.882 15.889 1.00 72.94 92 PRO A CA 1
ATOM 741 C C . PRO A 1 92 ? -18.335 -8.060 14.843 1.00 72.94 92 PRO A C 1
ATOM 743 O O . PRO A 1 92 ? -18.537 -7.725 13.679 1.00 72.94 92 PRO A O 1
ATOM 746 N N . MET A 1 93 ? -17.183 -8.563 15.272 1.00 75.25 93 MET A N 1
ATOM 747 C CA . MET A 1 93 ? -16.102 -8.926 14.367 1.00 75.25 93 MET A CA 1
ATOM 748 C C . MET A 1 93 ? -16.226 -10.405 14.030 1.00 75.25 93 MET A C 1
ATOM 750 O O . MET A 1 93 ? -16.441 -11.217 14.933 1.00 75.25 93 MET A O 1
ATOM 754 N N . ASP A 1 94 ? -16.100 -10.729 12.748 1.00 77.38 94 ASP A N 1
ATOM 755 C CA . ASP A 1 94 ? -16.090 -12.112 12.288 1.00 77.38 94 ASP A CA 1
ATOM 756 C C . ASP A 1 94 ? -14.902 -12.876 12.882 1.00 77.38 94 ASP A C 1
ATOM 758 O O . ASP A 1 94 ? -13.855 -12.299 13.195 1.00 77.38 94 ASP A O 1
ATOM 762 N N . ASP A 1 95 ? -15.067 -14.189 13.038 1.00 80.50 95 ASP A N 1
ATOM 763 C CA . ASP A 1 95 ? -13.987 -15.058 13.491 1.00 80.50 95 ASP A CA 1
ATOM 764 C C . ASP A 1 95 ? -12.847 -15.060 12.462 1.00 80.50 95 ASP A C 1
ATOM 766 O O . ASP A 1 95 ? -13.058 -15.216 11.258 1.00 80.50 95 ASP A O 1
ATOM 770 N N . PHE A 1 96 ? -11.614 -14.934 12.945 1.00 85.12 96 PHE A N 1
ATOM 771 C CA . PHE A 1 96 ? -10.416 -14.955 12.112 1.00 85.12 96 PHE A CA 1
ATOM 772 C C . PHE A 1 96 ? -9.291 -15.736 12.798 1.00 85.12 96 PHE A C 1
ATOM 774 O O . PHE A 1 96 ? -9.239 -15.851 14.025 1.00 85.12 96 PHE A O 1
ATOM 781 N N . ASP A 1 97 ? -8.352 -16.246 12.001 1.00 85.44 97 ASP A N 1
ATOM 782 C CA . ASP A 1 97 ? -7.135 -16.889 12.495 1.00 85.44 97 ASP A CA 1
ATOM 783 C C . ASP A 1 97 ? -5.922 -15.982 12.264 1.00 85.44 97 ASP A C 1
ATOM 785 O O . ASP A 1 97 ? -5.513 -15.728 11.131 1.00 85.44 97 ASP A O 1
ATOM 789 N N . ALA A 1 98 ? -5.331 -15.510 13.360 1.00 86.12 98 ALA A N 1
ATOM 790 C CA . ALA A 1 98 ? -4.098 -14.728 13.349 1.00 86.12 98 ALA A CA 1
ATOM 791 C C . ALA A 1 98 ? -2.895 -15.485 13.932 1.00 86.12 98 ALA A C 1
ATOM 793 O O . ALA A 1 98 ? -1.844 -14.886 14.150 1.00 86.12 98 ALA A O 1
ATOM 794 N N . SER A 1 99 ? -3.018 -16.792 14.186 1.00 85.06 99 SER A N 1
ATOM 795 C CA . SER A 1 99 ? -1.961 -17.603 14.807 1.00 85.06 99 SER A CA 1
ATOM 796 C C . SER A 1 99 ? -0.664 -17.642 13.994 1.00 85.06 99 SER A C 1
ATOM 798 O O . SER A 1 99 ? 0.418 -17.809 14.557 1.00 85.06 99 SER A O 1
ATOM 800 N N . LEU A 1 100 ? -0.767 -17.450 12.677 1.00 87.12 100 LEU A N 1
ATOM 801 C CA . LEU A 1 100 ? 0.364 -17.439 11.751 1.00 87.12 100 LEU A CA 1
ATOM 802 C C . LEU A 1 100 ? 0.969 -16.043 11.535 1.00 87.12 100 LEU A C 1
ATOM 804 O O . LEU A 1 100 ? 1.981 -15.931 10.843 1.00 87.12 100 LEU A O 1
ATOM 808 N N . ILE A 1 101 ? 0.383 -14.985 12.106 1.00 90.69 101 ILE A N 1
ATOM 809 C CA . ILE A 1 101 ? 0.913 -13.625 11.978 1.00 90.69 101 ILE A CA 1
ATOM 810 C C . ILE A 1 101 ? 1.957 -13.403 13.072 1.00 90.69 101 ILE A C 1
ATOM 812 O O . ILE A 1 101 ? 1.639 -13.343 14.260 1.00 90.69 101 ILE A O 1
ATOM 816 N N . ASN A 1 102 ? 3.218 -13.231 12.678 1.00 91.75 102 ASN A N 1
ATOM 817 C CA . ASN A 1 102 ? 4.263 -12.848 13.622 1.00 91.75 102 ASN A CA 1
ATOM 818 C C . ASN A 1 102 ? 4.145 -11.354 13.961 1.00 91.75 102 ASN A C 1
ATOM 820 O O . ASN A 1 102 ? 4.424 -10.505 13.120 1.00 91.75 102 ASN A O 1
ATOM 824 N N . LEU A 1 103 ? 3.744 -11.020 15.187 1.00 90.31 103 LEU A N 1
ATOM 825 C CA . LEU A 1 103 ? 3.518 -9.635 15.622 1.00 90.31 103 LEU A CA 1
ATOM 826 C C . LEU A 1 103 ? 4.759 -8.947 16.214 1.00 90.31 103 LEU A C 1
ATOM 828 O O . LEU A 1 103 ? 4.755 -7.723 16.359 1.00 90.31 103 LEU A O 1
ATOM 832 N N . ASP A 1 104 ? 5.806 -9.713 16.535 1.00 91.25 104 ASP A N 1
ATOM 833 C CA . ASP A 1 104 ? 7.036 -9.241 17.187 1.00 91.25 104 ASP A CA 1
ATOM 834 C C . ASP A 1 104 ? 8.231 -9.307 16.234 1.00 91.25 104 ASP A C 1
ATOM 836 O O . ASP A 1 104 ? 9.284 -9.863 16.553 1.00 91.25 104 ASP A O 1
ATOM 840 N N . VAL A 1 105 ? 8.061 -8.764 15.029 1.00 91.56 105 VAL A N 1
ATOM 841 C CA . VAL A 1 105 ? 9.146 -8.736 14.049 1.00 91.56 105 VAL A CA 1
ATOM 842 C C . VAL A 1 105 ? 10.010 -7.502 14.246 1.00 91.56 105 VAL A C 1
ATOM 844 O O . VAL A 1 105 ? 9.521 -6.372 14.201 1.00 91.56 105 VAL A O 1
ATOM 847 N N . ASP A 1 106 ? 11.313 -7.713 14.396 1.00 92.88 106 ASP A N 1
ATOM 848 C CA . ASP A 1 106 ? 12.291 -6.635 14.397 1.00 92.88 106 ASP A CA 1
ATOM 849 C C . ASP A 1 106 ? 12.666 -6.246 12.947 1.00 92.88 106 ASP A C 1
ATOM 851 O O . ASP A 1 106 ? 13.320 -7.029 12.249 1.00 92.88 106 ASP A O 1
ATOM 855 N N . PRO A 1 107 ? 12.305 -5.034 12.473 1.00 91.94 107 PRO A N 1
ATOM 856 C CA . PRO A 1 107 ? 12.620 -4.587 11.115 1.00 91.94 107 PRO A CA 1
ATOM 857 C C . PRO A 1 107 ? 14.122 -4.453 10.841 1.00 91.94 107 PRO A C 1
ATOM 859 O O . PRO A 1 107 ? 14.518 -4.360 9.680 1.00 91.94 107 PRO A O 1
ATOM 862 N N . VAL A 1 108 ? 14.959 -4.393 11.880 1.00 93.44 108 VAL A N 1
ATOM 863 C CA . VAL A 1 108 ? 16.410 -4.214 11.742 1.00 93.44 108 VAL A CA 1
ATOM 864 C C . VAL A 1 108 ? 17.132 -5.546 11.514 1.00 93.44 108 VAL A C 1
ATOM 866 O O . VAL A 1 108 ? 18.258 -5.552 11.018 1.00 93.44 108 VAL A O 1
ATOM 869 N N . SER A 1 109 ? 16.488 -6.675 11.814 1.00 94.56 109 SER A N 1
ATOM 870 C CA . SER A 1 109 ? 17.058 -8.013 11.623 1.00 94.56 109 SER A CA 1
ATOM 871 C C . SER A 1 109 ? 16.275 -8.887 10.639 1.00 94.56 109 SER A C 1
ATOM 873 O O . SER A 1 109 ? 16.886 -9.722 9.975 1.00 94.56 109 SER A O 1
ATOM 875 N N . ALA A 1 110 ? 14.964 -8.674 10.485 1.00 96.31 110 ALA A N 1
ATOM 876 C CA . ALA A 1 110 ? 14.085 -9.498 9.651 1.00 96.31 110 ALA A CA 1
ATOM 877 C C . ALA A 1 110 ? 13.155 -8.644 8.753 1.00 96.31 110 ALA A C 1
ATOM 879 O O . ALA A 1 110 ? 11.938 -8.614 8.956 1.00 96.31 110 ALA A O 1
ATOM 880 N N . PRO A 1 111 ? 13.697 -7.927 7.746 1.00 96.31 111 PRO A N 1
ATOM 881 C CA . PRO A 1 111 ? 12.916 -7.035 6.883 1.00 96.31 111 PRO A CA 1
ATOM 882 C C . PRO A 1 111 ? 11.817 -7.763 6.093 1.00 96.31 111 PRO A C 1
ATOM 884 O O . PRO A 1 111 ? 10.710 -7.238 5.968 1.00 96.31 111 PRO A O 1
ATOM 887 N N . ASP A 1 112 ? 12.086 -8.975 5.598 1.00 96.94 112 ASP A N 1
ATOM 888 C CA . ASP A 1 112 ? 11.108 -9.772 4.852 1.00 96.94 112 ASP A CA 1
ATOM 889 C C . ASP A 1 112 ? 9.879 -10.118 5.703 1.00 96.94 112 ASP A C 1
ATOM 891 O O . ASP A 1 112 ? 8.741 -9.916 5.269 1.00 96.94 112 ASP A O 1
ATOM 895 N N . ASP A 1 113 ? 10.106 -10.604 6.925 1.00 96.81 113 ASP A N 1
ATOM 896 C CA . ASP A 1 113 ? 9.040 -10.962 7.862 1.00 96.81 113 ASP A CA 1
ATOM 897 C C . ASP A 1 113 ? 8.289 -9.716 8.337 1.00 96.81 113 ASP A C 1
ATOM 899 O O . ASP A 1 113 ? 7.072 -9.754 8.507 1.00 96.81 113 ASP A O 1
ATOM 903 N N . TYR A 1 114 ? 8.988 -8.587 8.489 1.00 96.88 114 TYR A N 1
ATOM 904 C CA . TYR A 1 114 ? 8.386 -7.334 8.933 1.00 96.88 114 TYR A CA 1
ATOM 905 C C . TYR A 1 114 ? 7.368 -6.840 7.902 1.00 96.88 114 TYR A C 1
ATOM 907 O O . TYR A 1 114 ? 6.226 -6.514 8.244 1.00 96.88 1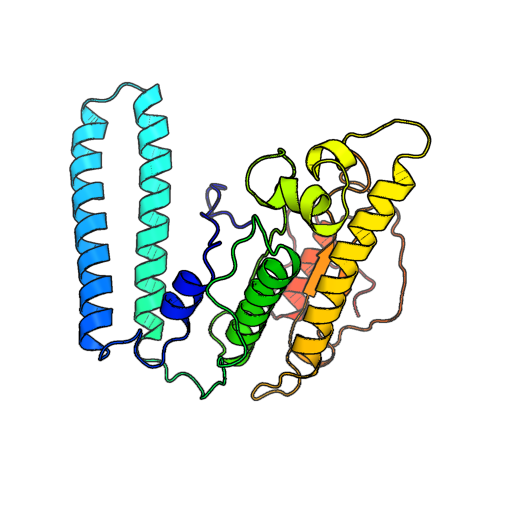14 TYR A O 1
ATOM 915 N N . VAL A 1 115 ? 7.776 -6.831 6.629 1.00 97.00 115 VAL A N 1
ATOM 916 C CA . VAL A 1 115 ? 6.924 -6.458 5.498 1.00 97.00 115 VAL A CA 1
ATOM 917 C C . VAL A 1 115 ? 5.743 -7.415 5.370 1.00 97.00 115 VAL A C 1
ATOM 919 O O . VAL A 1 115 ? 4.606 -6.962 5.239 1.00 97.00 115 VAL A O 1
ATOM 922 N N . ARG A 1 116 ? 5.991 -8.731 5.417 1.00 97.25 116 ARG A N 1
ATOM 923 C CA . ARG A 1 116 ? 4.930 -9.739 5.273 1.00 97.25 116 ARG A CA 1
ATOM 924 C C . ARG A 1 116 ? 3.929 -9.682 6.415 1.00 97.25 116 ARG A C 1
ATOM 926 O O . ARG A 1 116 ? 2.739 -9.695 6.145 1.00 97.25 116 ARG A O 1
ATOM 933 N N . SER A 1 117 ? 4.391 -9.515 7.651 1.00 97.12 117 SER A N 1
ATOM 934 C CA . SER A 1 117 ? 3.512 -9.359 8.810 1.00 97.12 117 SER A CA 1
ATOM 935 C C . SER A 1 117 ? 2.622 -8.117 8.691 1.00 97.12 117 SER A C 1
ATOM 937 O O . SER A 1 117 ? 1.423 -8.182 8.951 1.00 97.12 117 SER A O 1
ATOM 939 N N . MET A 1 118 ? 3.163 -6.992 8.205 1.00 97.00 118 MET A N 1
ATOM 940 C CA . MET A 1 118 ? 2.338 -5.810 7.928 1.00 97.00 118 MET A CA 1
ATOM 941 C C . MET A 1 118 ? 1.298 -6.083 6.830 1.00 97.00 118 MET A C 1
ATOM 943 O O . MET A 1 118 ? 0.140 -5.703 6.974 1.00 97.00 118 MET A O 1
ATOM 947 N N . MET A 1 119 ? 1.688 -6.768 5.751 1.00 97.62 119 MET A N 1
ATOM 948 C CA . MET A 1 119 ? 0.772 -7.184 4.683 1.00 97.62 119 MET A CA 1
ATOM 949 C C . MET A 1 119 ? -0.306 -8.157 5.182 1.00 97.62 119 MET A C 1
ATOM 951 O O . MET A 1 119 ? -1.456 -8.037 4.773 1.00 97.62 119 MET A O 1
ATOM 955 N N . ASP A 1 120 ? 0.026 -9.070 6.093 1.00 97.38 120 ASP A N 1
ATOM 956 C CA . ASP A 1 120 ? -0.933 -9.994 6.703 1.00 97.38 120 ASP A CA 1
ATOM 957 C C . ASP A 1 120 ? -1.959 -9.251 7.564 1.00 97.38 120 ASP A C 1
ATOM 959 O O . ASP A 1 120 ? -3.148 -9.548 7.489 1.00 97.38 120 ASP A O 1
ATOM 963 N N . LEU A 1 121 ? -1.534 -8.226 8.311 1.00 96.19 121 LEU A N 1
ATOM 964 C CA . LEU A 1 121 ? -2.453 -7.338 9.032 1.00 96.19 121 LEU A CA 1
ATOM 965 C C . LEU A 1 121 ? -3.345 -6.527 8.085 1.00 96.19 121 LEU A C 1
ATOM 967 O O . LEU A 1 121 ? -4.508 -6.281 8.402 1.00 96.19 121 LEU A O 1
ATOM 971 N N . MET A 1 122 ? -2.826 -6.118 6.923 1.00 96.81 122 MET A N 1
ATOM 972 C CA . MET A 1 122 ? -3.637 -5.455 5.899 1.00 96.81 122 MET A CA 1
ATOM 973 C C . MET A 1 122 ? -4.705 -6.397 5.331 1.00 96.81 122 MET A C 1
ATOM 975 O O . MET A 1 122 ? -5.864 -6.007 5.221 1.00 96.81 122 MET A O 1
ATOM 979 N N . VAL A 1 123 ? -4.334 -7.640 5.007 1.00 96.50 123 VAL A N 1
ATOM 980 C C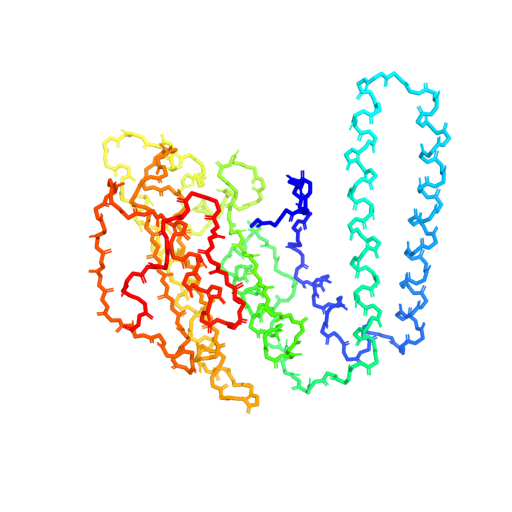A . VAL A 1 123 ? -5.276 -8.678 4.551 1.00 96.50 123 VAL A CA 1
ATOM 981 C C . VAL A 1 123 ? -6.334 -8.931 5.617 1.00 96.50 123 VAL A C 1
ATOM 983 O O . VAL A 1 123 ? -7.518 -8.933 5.298 1.00 96.50 123 VAL A O 1
ATOM 986 N N . LEU A 1 124 ? -5.920 -9.070 6.880 1.00 94.00 124 LEU A N 1
ATOM 987 C CA . LEU A 1 124 ? -6.836 -9.270 7.997 1.00 94.00 124 LEU A CA 1
ATOM 988 C C . LEU A 1 124 ? -7.824 -8.105 8.126 1.00 94.00 124 LEU A C 1
ATOM 990 O O . LEU A 1 124 ? -9.015 -8.338 8.257 1.00 94.00 124 LEU A O 1
ATOM 994 N N . GLY A 1 125 ? -7.361 -6.858 7.992 1.00 92.50 125 GLY A N 1
ATOM 995 C CA . GLY A 1 125 ? -8.238 -5.686 8.055 1.00 92.50 125 GLY A CA 1
ATOM 996 C C . GLY A 1 125 ? -9.273 -5.591 6.937 1.00 92.50 125 GLY A C 1
ATOM 997 O O . GLY A 1 125 ? -10.324 -4.996 7.164 1.00 92.50 125 GLY A O 1
ATOM 998 N N . PHE A 1 126 ? -9.004 -6.176 5.768 1.00 93.94 126 PHE A N 1
ATOM 999 C CA . PHE A 1 126 ? -10.018 -6.355 4.728 1.00 93.94 126 PHE A CA 1
ATOM 1000 C C . PHE A 1 126 ? -10.928 -7.553 5.021 1.00 93.94 126 PHE A C 1
ATOM 1002 O O . PHE A 1 126 ? -12.140 -7.422 4.903 1.00 93.94 126 PHE A O 1
ATOM 1009 N N . GLN A 1 127 ? -10.363 -8.683 5.454 1.00 92.12 127 GLN A N 1
ATOM 1010 C CA . GLN A 1 127 ? -11.108 -9.901 5.789 1.00 92.12 127 GLN A CA 1
ATOM 1011 C C . GLN A 1 127 ? -12.157 -9.667 6.883 1.00 92.12 127 GLN A C 1
ATOM 1013 O O . GLN A 1 127 ? -13.261 -10.187 6.790 1.00 92.12 127 GLN A O 1
ATOM 1018 N N . THR A 1 128 ? -11.821 -8.877 7.904 1.00 87.94 128 THR A N 1
ATOM 1019 C CA . THR A 1 128 ? -12.705 -8.553 9.036 1.00 87.94 128 THR A CA 1
ATOM 1020 C C . THR A 1 128 ? -13.480 -7.250 8.835 1.00 87.94 128 THR A C 1
ATOM 1022 O O . THR A 1 128 ? -13.957 -6.660 9.805 1.00 87.94 128 THR A O 1
ATOM 1025 N N . ASP A 1 129 ? -13.526 -6.736 7.603 1.00 87.19 129 ASP A N 1
ATOM 1026 C CA . ASP A 1 129 ? -14.213 -5.497 7.222 1.00 87.19 129 ASP A CA 1
ATOM 1027 C C . ASP A 1 129 ? -13.900 -4.273 8.114 1.00 87.19 129 ASP A C 1
ATOM 1029 O O . ASP A 1 129 ? -14.721 -3.383 8.342 1.00 87.19 129 ASP A O 1
ATOM 1033 N N . SER A 1 130 ? -12.684 -4.204 8.657 1.00 84.62 130 SER A N 1
ATOM 1034 C CA . SER A 1 130 ? -12.304 -3.177 9.637 1.00 84.62 130 SER A CA 1
ATOM 1035 C C . SER A 1 130 ? -11.972 -1.828 8.991 1.00 84.62 130 SER A C 1
ATOM 1037 O O . SER A 1 130 ? -11.992 -0.783 9.649 1.00 84.62 130 SER A O 1
ATOM 1039 N N . THR A 1 131 ? -11.650 -1.820 7.696 1.00 87.94 131 THR A N 1
ATOM 1040 C CA . THR A 1 131 ? -11.458 -0.598 6.908 1.00 87.94 131 THR A CA 1
ATOM 1041 C C . THR A 1 131 ? -11.712 -0.846 5.426 1.00 87.94 131 THR A C 1
ATOM 1043 O O . THR A 1 131 ? -11.490 -1.933 4.907 1.00 87.94 131 THR A O 1
ATOM 1046 N N . ARG A 1 132 ? -12.114 0.210 4.715 1.00 90.44 132 ARG A N 1
ATOM 1047 C CA . ARG A 1 132 ? -12.292 0.198 3.255 1.00 90.44 132 ARG A CA 1
ATOM 1048 C C . ARG A 1 132 ? -11.051 0.651 2.486 1.00 90.44 132 ARG A C 1
ATOM 1050 O O . ARG A 1 132 ? -10.965 0.435 1.285 1.00 90.44 132 ARG A O 1
ATOM 1057 N N . VAL A 1 133 ? -10.103 1.320 3.152 1.00 93.19 133 VAL A N 1
ATOM 1058 C CA . VAL A 1 133 ? -8.921 1.920 2.510 1.00 93.19 133 VAL A CA 1
ATOM 1059 C C . VAL A 1 133 ? -7.691 1.736 3.391 1.00 93.19 133 VAL A C 1
ATOM 1061 O O . VAL A 1 133 ? -7.740 1.958 4.603 1.00 93.19 133 VAL A O 1
ATOM 1064 N N . MET A 1 134 ? -6.565 1.394 2.766 1.00 94.50 134 MET A N 1
ATOM 1065 C CA . MET A 1 134 ? -5.252 1.323 3.403 1.00 94.50 134 MET A CA 1
ATOM 1066 C C . MET A 1 134 ? -4.190 1.956 2.503 1.00 94.50 134 MET A C 1
ATOM 1068 O O . MET A 1 134 ? -4.277 1.889 1.279 1.00 94.50 134 MET A O 1
ATOM 1072 N N . THR A 1 135 ? -3.158 2.551 3.106 1.00 94.25 135 THR A N 1
ATOM 1073 C CA . THR A 1 135 ? -1.933 2.921 2.382 1.00 94.25 135 THR A CA 1
ATOM 1074 C C . THR A 1 135 ? -0.738 2.384 3.145 1.00 94.25 135 THR A C 1
ATOM 1076 O O . THR A 1 135 ? -0.659 2.555 4.361 1.00 94.25 135 THR A O 1
ATOM 1079 N N . TYR A 1 136 ? 0.199 1.767 2.433 1.00 94.31 136 TYR A N 1
ATOM 1080 C CA . TYR A 1 136 ? 1.416 1.234 3.025 1.00 94.31 136 TYR A CA 1
ATOM 1081 C C . TYR A 1 136 ? 2.633 1.770 2.279 1.00 94.31 136 TYR A C 1
ATOM 1083 O O . TYR A 1 136 ? 2.686 1.769 1.053 1.00 94.31 136 TYR A O 1
ATOM 1091 N N . MET A 1 137 ? 3.589 2.289 3.041 1.00 92.12 137 MET A N 1
ATOM 1092 C CA . MET A 1 137 ? 4.845 2.830 2.541 1.00 92.12 137 MET A CA 1
ATOM 1093 C C . MET A 1 137 ? 5.964 1.996 3.153 1.00 92.12 137 MET A C 1
ATOM 1095 O O . MET A 1 137 ? 6.190 2.070 4.358 1.00 92.12 137 MET A O 1
ATOM 1099 N N . MET A 1 138 ? 6.626 1.186 2.328 1.00 90.56 138 MET A N 1
ATOM 1100 C CA . MET A 1 138 ? 7.632 0.222 2.792 1.00 90.56 138 MET A CA 1
ATOM 1101 C C . MET A 1 138 ? 8.935 0.899 3.229 1.00 90.56 138 MET A C 1
ATOM 1103 O O . MET A 1 138 ? 9.553 0.489 4.206 1.00 90.56 138 MET A O 1
ATOM 1107 N N . ALA A 1 139 ? 9.336 1.952 2.520 1.00 88.81 139 ALA A N 1
ATOM 1108 C CA . ALA A 1 139 ? 10.479 2.788 2.853 1.00 88.81 139 ALA A CA 1
ATOM 1109 C C . ALA A 1 139 ? 10.150 4.248 2.532 1.00 88.81 139 ALA A C 1
ATOM 1111 O O . ALA A 1 139 ? 9.353 4.531 1.634 1.00 88.81 139 ALA A O 1
ATOM 1112 N N . ARG A 1 140 ? 10.738 5.173 3.293 1.00 87.31 140 ARG A N 1
ATOM 1113 C CA . ARG A 1 140 ? 10.658 6.603 2.995 1.00 87.31 140 ARG A CA 1
ATOM 1114 C C . ARG A 1 140 ? 11.807 6.995 2.081 1.00 87.31 140 ARG A C 1
ATOM 1116 O O . ARG A 1 140 ? 12.944 6.596 2.308 1.00 87.31 140 ARG A O 1
ATOM 1123 N N . GLU A 1 141 ? 11.501 7.842 1.108 1.00 85.00 141 GLU A N 1
ATOM 1124 C CA . GLU A 1 141 ? 12.475 8.280 0.107 1.00 85.00 141 GLU A CA 1
ATOM 1125 C C . GLU A 1 141 ? 13.513 9.268 0.650 1.00 85.00 141 GLU A C 1
ATOM 1127 O O . GLU A 1 141 ? 14.553 9.458 0.040 1.00 85.00 141 GLU A O 1
ATOM 1132 N N . ASP A 1 142 ? 13.277 9.893 1.804 1.00 86.38 142 ASP A N 1
ATOM 1133 C CA . ASP A 1 142 ? 14.208 10.849 2.416 1.00 86.38 142 ASP A CA 1
ATOM 1134 C C . ASP A 1 142 ? 15.350 10.190 3.209 1.00 86.38 142 ASP A C 1
ATOM 1136 O O . ASP A 1 142 ? 16.060 10.864 3.956 1.00 86.38 142 ASP A O 1
ATOM 1140 N N . GLY A 1 143 ? 15.518 8.870 3.076 1.00 85.88 143 GLY A N 1
ATOM 1141 C CA . GLY A 1 143 ? 16.556 8.100 3.765 1.00 85.88 143 GLY A CA 1
ATOM 1142 C C . GLY A 1 143 ? 16.339 7.981 5.274 1.00 85.88 143 GLY A C 1
ATOM 1143 O O . GLY A 1 143 ? 17.243 7.568 5.999 1.00 85.88 143 GLY A O 1
ATOM 1144 N N . MET A 1 144 ? 15.155 8.355 5.770 1.00 86.75 144 MET A N 1
ATOM 1145 C CA . MET A 1 144 ? 14.818 8.276 7.187 1.00 86.75 144 MET A CA 1
ATOM 1146 C C . MET A 1 144 ? 14.047 6.998 7.531 1.00 86.75 144 MET A C 1
ATOM 1148 O O . MET A 1 144 ? 13.234 6.486 6.762 1.00 86.75 144 MET A O 1
ATOM 1152 N N . GLY A 1 145 ? 14.223 6.544 8.772 1.00 88.44 145 GLY A N 1
ATOM 1153 C CA . GLY A 1 145 ? 13.543 5.365 9.307 1.00 88.44 145 GLY A CA 1
ATOM 1154 C C . GLY A 1 145 ? 14.254 4.055 8.967 1.00 88.44 145 GLY A C 1
ATOM 1155 O O . GLY A 1 145 ? 15.187 4.007 8.172 1.00 88.44 145 GLY A O 1
ATOM 1156 N N . PHE A 1 146 ? 13.815 2.967 9.600 1.00 92.12 146 PHE A N 1
ATOM 1157 C CA . PHE A 1 146 ? 14.459 1.657 9.451 1.00 92.12 146 PHE A CA 1
ATOM 1158 C C . PHE A 1 146 ? 14.352 1.093 8.023 1.00 92.12 146 PHE A C 1
ATOM 1160 O O . PHE A 1 146 ? 15.227 0.336 7.611 1.00 92.12 146 PHE A O 1
ATOM 1167 N N . GLY A 1 147 ? 13.329 1.498 7.257 1.00 93.56 147 GLY A N 1
ATOM 1168 C CA . GLY A 1 147 ? 13.087 1.014 5.895 1.00 93.56 147 GLY A CA 1
ATOM 1169 C C . GLY A 1 147 ? 14.200 1.357 4.899 1.00 93.56 147 GLY A C 1
ATOM 1170 O O . GLY A 1 147 ? 14.411 0.595 3.959 1.00 93.56 147 GLY A O 1
ATOM 1171 N N . ASP A 1 148 ? 14.974 2.430 5.130 1.00 95.88 148 ASP A N 1
ATOM 1172 C CA . ASP A 1 148 ? 16.155 2.735 4.302 1.00 95.88 148 ASP A CA 1
ATOM 1173 C C . ASP A 1 148 ? 17.190 1.600 4.348 1.00 95.88 148 ASP A C 1
ATOM 1175 O O . ASP A 1 148 ? 17.880 1.342 3.364 1.00 95.88 148 ASP A O 1
ATOM 1179 N N . ASN A 1 149 ? 17.270 0.872 5.466 1.00 96.06 149 ASN A N 1
ATOM 1180 C CA . ASN A 1 149 ? 18.228 -0.214 5.649 1.00 96.06 149 ASN A CA 1
ATOM 1181 C C . ASN A 1 149 ? 17.744 -1.568 5.112 1.00 96.06 149 ASN A C 1
ATOM 1183 O O . ASN A 1 149 ? 18.542 -2.504 5.087 1.00 96.06 149 ASN A O 1
ATOM 1187 N N . PHE A 1 150 ? 16.498 -1.700 4.645 1.00 96.62 150 PHE A N 1
ATOM 1188 C CA . PHE A 1 150 ? 15.999 -2.973 4.110 1.00 96.62 150 PHE A CA 1
ATOM 1189 C C . PHE A 1 150 ? 16.873 -3.562 2.995 1.00 96.62 150 PHE A C 1
ATOM 1191 O O . PHE A 1 150 ? 17.220 -4.736 3.109 1.00 96.62 150 PHE A O 1
ATOM 1198 N N . PRO A 1 151 ? 17.340 -2.803 1.982 1.00 96.81 151 PRO A N 1
ATOM 1199 C CA . PRO A 1 151 ? 18.205 -3.373 0.950 1.00 96.81 151 PRO A CA 1
ATOM 1200 C C . PRO A 1 151 ? 19.580 -3.786 1.501 1.00 96.81 151 PRO A C 1
ATOM 1202 O O . PRO A 1 151 ? 20.168 -4.755 1.020 1.00 96.81 151 PRO A O 1
ATOM 1205 N N . LYS A 1 152 ? 20.085 -3.106 2.542 1.00 96.25 152 LYS A N 1
ATOM 1206 C CA . LYS A 1 152 ? 21.335 -3.491 3.221 1.00 96.25 152 LYS A CA 1
ATOM 1207 C C . LYS A 1 152 ? 21.190 -4.855 3.887 1.00 96.25 152 LYS A C 1
ATOM 1209 O O . LYS A 1 152 ? 22.048 -5.712 3.711 1.00 96.25 152 LYS A O 1
ATOM 1214 N N . ILE A 1 153 ? 20.100 -5.049 4.627 1.00 96.94 153 ILE A N 1
ATOM 1215 C CA . ILE A 1 153 ? 19.866 -6.255 5.427 1.00 96.94 153 ILE A CA 1
ATOM 1216 C C . ILE A 1 153 ? 19.442 -7.429 4.534 1.00 96.94 153 ILE A C 1
ATOM 1218 O O . ILE A 1 153 ? 20.008 -8.511 4.638 1.00 96.94 153 ILE A O 1
ATOM 1222 N N . ALA A 1 154 ? 18.486 -7.213 3.627 1.00 97.12 154 ALA A N 1
ATOM 1223 C CA . ALA A 1 154 ? 17.910 -8.275 2.803 1.00 97.12 154 ALA A CA 1
ATOM 1224 C C . ALA A 1 154 ? 18.797 -8.675 1.613 1.00 97.12 154 ALA A C 1
ATOM 1226 O O . ALA A 1 154 ? 18.751 -9.819 1.163 1.00 97.12 154 ALA A O 1
ATOM 1227 N N . LEU A 1 155 ? 19.584 -7.738 1.064 1.00 97.38 155 LEU A N 1
ATOM 1228 C CA . LEU A 1 155 ? 20.280 -7.927 -0.217 1.00 97.38 155 LEU A CA 1
ATOM 1229 C C . LEU A 1 155 ? 21.785 -7.617 -0.171 1.00 97.38 155 LEU A C 1
ATOM 1231 O O . LEU A 1 155 ? 22.471 -7.837 -1.176 1.00 97.38 155 LEU A O 1
ATOM 1235 N N . GLY A 1 156 ? 22.306 -7.109 0.952 1.00 96.81 156 GLY A N 1
ATOM 1236 C CA . GLY A 1 156 ? 23.702 -6.677 1.074 1.00 96.81 156 GLY A CA 1
ATOM 1237 C C . GLY A 1 156 ? 24.039 -5.430 0.248 1.00 96.81 156 GLY A C 1
ATOM 1238 O O . GLY A 1 156 ? 25.188 -5.257 -0.149 1.00 96.81 156 GLY A O 1
ATOM 1239 N N . LEU A 1 157 ? 23.041 -4.596 -0.064 1.00 96.62 157 LEU A N 1
ATOM 1240 C CA . LEU A 1 157 ? 23.185 -3.406 -0.913 1.00 96.62 157 LEU A CA 1
ATOM 1241 C C . LEU A 1 157 ? 23.403 -2.125 -0.094 1.00 96.62 157 LEU A C 1
ATOM 1243 O O . LEU A 1 157 ? 23.545 -2.171 1.123 1.00 96.62 157 LEU A O 1
ATOM 1247 N N . LYS A 1 158 ? 23.434 -0.959 -0.756 1.00 95.38 158 LYS A N 1
ATOM 1248 C CA . LYS A 1 158 ? 23.350 0.360 -0.095 1.00 95.38 158 LYS A CA 1
ATOM 1249 C C . LYS A 1 158 ? 21.934 0.601 0.466 1.00 95.38 158 LYS A C 1
ATOM 1251 O O . LYS A 1 158 ? 21.044 -0.223 0.306 1.00 95.38 158 LYS A O 1
ATOM 1256 N N . GLY A 1 159 ? 21.716 1.726 1.151 1.00 95.12 159 GLY A N 1
ATOM 1257 C CA . GLY A 1 159 ? 20.371 2.098 1.621 1.00 95.12 159 GLY A CA 1
ATOM 1258 C C . GLY A 1 159 ? 19.447 2.490 0.469 1.00 95.12 159 GLY A C 1
ATOM 1259 O O . GLY A 1 159 ? 19.948 2.936 -0.563 1.00 95.12 159 GLY A O 1
ATOM 1260 N N . HIS A 1 160 ? 18.130 2.350 0.644 1.00 94.25 160 HIS A N 1
ATOM 1261 C CA . HIS A 1 160 ? 17.122 2.658 -0.382 1.00 94.25 160 HIS A CA 1
ATOM 1262 C C . HIS A 1 160 ? 17.365 4.029 -1.023 1.00 94.25 160 HIS A C 1
ATOM 1264 O O . HIS A 1 160 ? 17.523 4.120 -2.239 1.00 94.25 160 HIS A O 1
ATOM 1270 N N . HIS A 1 161 ? 17.509 5.069 -0.197 1.00 94.62 161 HIS A N 1
ATOM 1271 C CA . HIS A 1 161 ? 17.740 6.435 -0.665 1.00 94.62 161 HIS A CA 1
ATOM 1272 C C . HIS A 1 161 ? 19.059 6.576 -1.439 1.00 94.62 161 HIS A C 1
ATOM 1274 O O . HIS A 1 161 ? 19.166 7.301 -2.424 1.00 94.62 161 HIS A O 1
ATOM 1280 N N . SER A 1 162 ? 20.100 5.855 -1.015 1.00 95.00 162 SER A N 1
ATOM 1281 C CA . SER A 1 162 ? 21.381 5.875 -1.729 1.00 95.00 162 SER A CA 1
ATOM 1282 C C . SER A 1 162 ? 21.283 5.204 -3.096 1.00 95.00 162 SER A C 1
ATOM 1284 O O . SER A 1 162 ? 21.925 5.665 -4.034 1.00 95.00 162 SER A O 1
ATOM 1286 N N . ILE A 1 163 ? 20.504 4.124 -3.209 1.00 94.25 163 ILE A N 1
ATOM 1287 C CA . ILE A 1 163 ? 20.294 3.414 -4.474 1.00 94.25 163 ILE A CA 1
ATOM 1288 C C . ILE A 1 163 ? 19.463 4.298 -5.428 1.00 94.25 163 ILE A C 1
ATOM 1290 O O . ILE A 1 163 ? 19.781 4.357 -6.612 1.00 94.25 163 ILE A O 1
ATOM 1294 N N . SER A 1 164 ? 18.484 5.068 -4.929 1.00 91.25 164 SER A N 1
ATOM 1295 C CA . SER A 1 164 ? 17.578 5.897 -5.762 1.00 91.25 164 SER A CA 1
ATOM 1296 C C . SER A 1 164 ? 18.203 7.170 -6.309 1.00 91.25 164 SER A C 1
ATOM 1298 O O . SER A 1 164 ? 17.747 7.733 -7.312 1.00 91.25 164 SER A O 1
ATOM 1300 N N . HIS A 1 165 ? 19.288 7.599 -5.673 1.00 93.44 165 HIS A N 1
ATOM 1301 C CA . HIS A 1 165 ? 20.124 8.706 -6.108 1.00 93.44 165 HIS A CA 1
ATOM 1302 C C . HIS A 1 165 ? 21.409 8.260 -6.816 1.00 93.44 165 HIS A C 1
ATOM 1304 O O . HIS A 1 165 ? 22.193 9.122 -7.230 1.00 93.44 165 HIS A O 1
ATOM 1310 N N . ASP A 1 166 ? 21.647 6.952 -6.969 1.00 93.19 166 ASP A N 1
ATOM 1311 C CA . ASP A 1 166 ? 22.840 6.456 -7.648 1.00 93.19 166 ASP A CA 1
ATOM 1312 C C . ASP A 1 166 ? 22.775 6.785 -9.150 1.00 93.19 166 ASP A C 1
ATOM 1314 O O . ASP A 1 166 ? 21.746 6.653 -9.806 1.00 93.19 166 ASP A O 1
ATOM 1318 N N . LYS A 1 167 ? 23.891 7.274 -9.693 1.00 92.31 167 LYS A N 1
ATOM 1319 C CA . LYS A 1 167 ? 24.052 7.632 -11.113 1.00 92.31 167 LYS A CA 1
ATOM 1320 C C . LYS A 1 167 ? 25.282 6.979 -11.735 1.00 92.31 167 LYS A C 1
ATOM 1322 O O . LYS A 1 167 ? 25.655 7.312 -12.859 1.00 92.31 167 LYS A O 1
ATOM 1327 N N . THR A 1 168 ? 25.954 6.094 -11.001 1.00 94.94 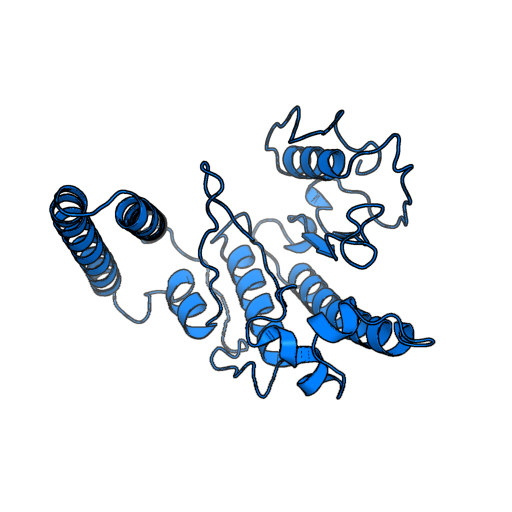168 THR A N 1
ATOM 1328 C CA . THR A 1 168 ? 27.159 5.410 -11.471 1.00 94.94 168 THR A CA 1
ATOM 1329 C C . THR A 1 168 ? 26.826 4.429 -12.592 1.00 94.94 168 THR A C 1
ATOM 1331 O O . THR A 1 168 ? 25.737 3.862 -12.651 1.00 94.94 168 THR A O 1
ATOM 1334 N N . THR A 1 169 ? 27.741 4.215 -13.533 1.00 94.19 169 THR A N 1
ATOM 1335 C CA . THR A 1 169 ? 27.517 3.236 -14.605 1.00 94.19 169 THR A CA 1
ATOM 1336 C C . THR A 1 169 ? 27.286 1.846 -14.005 1.00 94.19 169 THR A C 1
ATOM 1338 O O . THR A 1 169 ? 28.125 1.361 -13.254 1.00 94.19 169 THR A O 1
ATOM 1341 N N . GLY A 1 170 ? 26.159 1.210 -14.340 1.00 92.06 170 GLY A N 1
ATOM 1342 C CA . GLY A 1 170 ? 25.797 -0.125 -13.841 1.00 92.06 170 GLY A CA 1
ATOM 1343 C C . GLY A 1 170 ? 24.910 -0.155 -12.588 1.00 92.06 170 GLY A C 1
ATOM 1344 O O . GLY A 1 170 ? 24.439 -1.231 -12.238 1.00 92.06 170 GLY A O 1
ATOM 1345 N N . HIS A 1 171 ? 24.594 0.990 -11.963 1.00 92.69 171 HIS A N 1
ATOM 1346 C CA . HIS A 1 171 ? 23.755 1.045 -10.747 1.00 92.69 171 HIS A CA 1
ATOM 1347 C C . HIS A 1 171 ? 22.370 0.379 -10.886 1.00 92.69 171 HIS A C 1
ATOM 1349 O O . HIS A 1 171 ? 21.777 -0.043 -9.894 1.00 92.69 171 HIS A O 1
ATOM 1355 N N . TRP A 1 172 ? 21.863 0.254 -12.117 1.00 93.25 172 TRP A N 1
ATOM 1356 C CA . TRP A 1 172 ? 20.581 -0.382 -12.421 1.00 93.25 172 TRP A CA 1
ATOM 1357 C C . TRP A 1 172 ? 20.495 -1.851 -11.999 1.00 93.25 172 TRP A C 1
ATOM 1359 O O . TRP A 1 172 ? 19.390 -2.346 -11.804 1.00 93.25 172 TRP A O 1
ATOM 1369 N N . GLU A 1 173 ? 21.622 -2.555 -11.854 1.00 95.62 173 GLU A N 1
ATOM 1370 C CA . GLU A 1 173 ? 21.616 -3.937 -11.367 1.00 95.62 173 GLU A CA 1
ATOM 1371 C C . GLU A 1 173 ? 21.149 -4.006 -9.906 1.00 95.62 173 GLU A C 1
ATOM 1373 O O . GLU A 1 173 ? 20.223 -4.751 -9.585 1.00 95.62 173 GLU A O 1
ATOM 1378 N N . ASP A 1 174 ? 21.716 -3.169 -9.036 1.00 96.00 174 ASP A N 1
ATOM 1379 C CA . ASP A 1 174 ? 21.306 -3.077 -7.632 1.00 96.00 174 ASP A CA 1
ATOM 1380 C C . ASP A 1 174 ? 19.875 -2.537 -7.503 1.00 96.00 174 ASP A C 1
ATOM 1382 O O . ASP A 1 174 ? 19.094 -3.059 -6.702 1.00 96.00 174 ASP A O 1
ATOM 1386 N N . TRP A 1 175 ? 19.500 -1.557 -8.337 1.00 93.75 175 TRP A N 1
ATOM 1387 C CA . TRP A 1 175 ? 18.123 -1.053 -8.411 1.00 93.75 175 TRP A CA 1
ATOM 1388 C C . TRP A 1 175 ? 17.136 -2.166 -8.794 1.00 93.75 175 TRP A C 1
ATOM 1390 O O . TRP A 1 175 ? 16.143 -2.386 -8.108 1.00 93.75 175 TRP A O 1
ATOM 1400 N N . GLY A 1 176 ? 17.444 -2.941 -9.837 1.00 95.25 176 GLY A N 1
ATOM 1401 C CA . GLY A 1 176 ? 16.608 -4.051 -10.294 1.00 95.25 176 GLY A CA 1
ATOM 1402 C C . GLY A 1 176 ? 16.501 -5.188 -9.274 1.00 95.25 176 GLY A C 1
ATOM 1403 O O . GLY A 1 176 ? 15.436 -5.790 -9.128 1.00 95.25 176 GLY A O 1
ATOM 1404 N N . ARG A 1 177 ? 17.573 -5.471 -8.521 1.00 97.75 177 ARG A N 1
ATOM 1405 C CA . ARG A 1 177 ? 17.544 -6.435 -7.405 1.00 97.75 177 ARG A CA 1
ATOM 1406 C C . ARG A 1 177 ? 16.616 -5.968 -6.285 1.00 97.75 177 ARG A C 1
ATOM 1408 O O . ARG A 1 177 ? 15.874 -6.786 -5.738 1.00 97.75 177 ARG A O 1
ATOM 1415 N N . LEU A 1 178 ? 16.633 -4.673 -5.969 1.00 95.94 178 LEU A N 1
ATOM 1416 C CA . LEU A 1 178 ? 15.726 -4.078 -4.992 1.00 95.94 178 LEU A CA 1
ATOM 1417 C C . LEU A 1 178 ? 14.267 -4.094 -5.480 1.00 95.94 178 LEU A C 1
ATOM 1419 O O . LEU A 1 178 ? 13.389 -4.550 -4.748 1.00 95.94 178 LEU A O 1
ATOM 1423 N N . ASP A 1 179 ? 14.012 -3.700 -6.729 1.00 95.19 179 ASP A N 1
ATOM 1424 C CA . ASP A 1 179 ? 12.679 -3.773 -7.341 1.00 95.19 179 ASP A CA 1
ATOM 1425 C C . ASP A 1 179 ? 12.134 -5.208 -7.335 1.00 95.19 179 ASP A C 1
ATOM 1427 O O . ASP A 1 179 ? 10.972 -5.436 -6.993 1.00 95.19 179 ASP A O 1
ATOM 1431 N N . GLN A 1 180 ? 12.976 -6.202 -7.643 1.00 97.25 180 GLN A N 1
ATOM 1432 C CA . GLN A 1 180 ? 12.590 -7.611 -7.574 1.00 97.25 180 GLN A CA 1
ATOM 1433 C C . GLN A 1 180 ? 12.229 -8.034 -6.143 1.00 97.25 180 GLN A C 1
ATOM 1435 O O . GLN A 1 180 ? 11.293 -8.813 -5.955 1.00 97.25 180 GLN A O 1
ATOM 1440 N N . TRP A 1 181 ? 12.954 -7.550 -5.132 1.00 97.69 181 TRP A N 1
ATOM 1441 C CA . TRP A 1 181 ? 12.640 -7.831 -3.731 1.00 97.69 181 TRP A CA 1
ATOM 1442 C C . TRP A 1 181 ? 11.277 -7.248 -3.335 1.00 97.69 181 TRP A C 1
ATOM 1444 O O . TRP A 1 181 ? 10.427 -7.986 -2.834 1.00 97.69 181 TRP A O 1
ATOM 1454 N N . TYR A 1 182 ? 10.997 -5.985 -3.674 1.00 96.69 182 TYR A N 1
ATOM 1455 C CA . TYR A 1 182 ? 9.674 -5.393 -3.447 1.00 96.69 182 TYR A CA 1
ATOM 1456 C C . TYR A 1 182 ? 8.560 -6.137 -4.203 1.00 96.69 182 TYR A C 1
ATOM 1458 O O . TYR A 1 182 ? 7.524 -6.467 -3.620 1.00 96.69 182 TYR A O 1
ATOM 1466 N N . ALA A 1 183 ? 8.792 -6.492 -5.470 1.00 97.12 183 ALA A N 1
ATOM 1467 C CA . ALA A 1 183 ? 7.827 -7.227 -6.285 1.00 97.12 183 ALA A CA 1
ATOM 1468 C C . ALA A 1 183 ? 7.508 -8.625 -5.722 1.00 97.12 183 ALA A C 1
ATOM 1470 O O . ALA A 1 183 ? 6.367 -9.073 -5.825 1.00 97.12 183 ALA A O 1
ATOM 1471 N N . LYS A 1 184 ? 8.470 -9.307 -5.078 1.00 98.25 184 LYS A N 1
ATOM 1472 C CA . LYS A 1 184 ? 8.223 -10.586 -4.382 1.00 98.25 184 LYS A CA 1
ATOM 1473 C C . LYS A 1 184 ? 7.240 -10.423 -3.220 1.00 98.25 184 LYS A C 1
ATOM 1475 O O . LYS A 1 184 ? 6.365 -11.269 -3.046 1.00 98.25 184 LYS A O 1
ATOM 1480 N N . HIS A 1 185 ? 7.347 -9.341 -2.449 1.00 98.19 185 HIS A N 1
ATOM 1481 C CA . HIS A 1 185 ? 6.389 -9.042 -1.380 1.00 98.19 185 HIS A CA 1
ATOM 1482 C C . HIS A 1 185 ? 5.024 -8.632 -1.927 1.00 98.19 185 HIS A C 1
ATOM 1484 O O . HIS A 1 185 ? 4.000 -9.075 -1.414 1.00 98.19 185 HIS A O 1
ATOM 1490 N N . PHE A 1 186 ? 4.992 -7.861 -3.015 1.00 98.25 186 PHE A N 1
ATOM 1491 C CA . PHE A 1 186 ? 3.736 -7.558 -3.692 1.00 98.25 186 PHE A CA 1
ATOM 1492 C C . PHE A 1 186 ? 3.043 -8.828 -4.207 1.00 98.25 186 PHE A C 1
ATOM 1494 O O . PHE A 1 186 ? 1.851 -9.008 -3.979 1.00 98.25 186 PHE A O 1
ATOM 1501 N N . ALA A 1 187 ? 3.784 -9.763 -4.810 1.00 98.44 187 ALA A N 1
ATOM 1502 C CA . ALA A 1 187 ? 3.246 -11.054 -5.236 1.00 98.44 187 ALA A CA 1
ATOM 1503 C C . ALA A 1 187 ? 2.705 -11.883 -4.057 1.00 98.44 187 ALA A C 1
ATOM 1505 O O . ALA A 1 187 ? 1.639 -12.486 -4.174 1.00 98.44 187 ALA A O 1
ATOM 1506 N N . TYR A 1 188 ? 3.399 -11.877 -2.913 1.00 98.56 188 TYR A N 1
ATOM 1507 C CA . TYR A 1 188 ? 2.905 -12.483 -1.672 1.00 98.56 188 TYR A CA 1
ATOM 1508 C C . TYR A 1 188 ? 1.562 -11.875 -1.241 1.00 98.56 188 TYR A C 1
ATOM 1510 O O . TYR A 1 188 ? 0.608 -12.616 -1.005 1.00 98.56 188 TYR A O 1
ATOM 1518 N N . PHE A 1 189 ? 1.467 -10.543 -1.203 1.00 98.50 189 PHE A N 1
ATOM 1519 C CA . PHE A 1 189 ? 0.240 -9.836 -0.834 1.00 98.50 189 PHE A CA 1
ATOM 1520 C C . PHE A 1 189 ? -0.913 -10.141 -1.794 1.00 98.50 189 PHE A C 1
ATOM 1522 O O . PHE A 1 189 ? -2.001 -10.490 -1.349 1.00 98.50 189 PHE A O 1
ATOM 1529 N N . ILE A 1 190 ? -0.668 -10.096 -3.107 1.00 98.25 190 ILE A N 1
ATOM 1530 C CA . ILE A 1 190 ? -1.668 -10.455 -4.121 1.00 98.25 190 ILE A CA 1
ATOM 1531 C C . ILE A 1 190 ? -2.142 -11.898 -3.944 1.00 98.25 190 ILE A C 1
ATOM 1533 O O . ILE A 1 190 ? -3.340 -12.156 -4.017 1.00 98.25 190 ILE A O 1
ATOM 1537 N N . ASN A 1 191 ? -1.234 -12.838 -3.667 1.00 98.44 191 ASN A N 1
ATOM 1538 C CA . ASN A 1 191 ? -1.620 -14.222 -3.417 1.00 98.44 191 ASN A CA 1
ATOM 1539 C C . ASN A 1 191 ? -2.486 -14.354 -2.158 1.00 98.44 191 ASN A C 1
ATOM 1541 O O . ASN A 1 191 ? -3.502 -15.036 -2.209 1.00 98.44 191 ASN A O 1
ATOM 1545 N N . LYS A 1 192 ? -2.136 -13.668 -1.063 1.00 97.88 192 LYS A N 1
ATOM 1546 C CA . LYS A 1 192 ? -2.958 -13.636 0.154 1.00 97.88 192 LYS A CA 1
ATOM 1547 C C . LYS A 1 192 ? -4.347 -13.059 -0.110 1.00 97.88 192 LYS A C 1
ATOM 1549 O O . LYS A 1 192 ? -5.327 -13.717 0.206 1.00 97.88 192 LYS A O 1
ATOM 1554 N N . MET A 1 193 ? -4.434 -11.897 -0.759 1.00 98.00 193 MET A N 1
ATOM 1555 C CA . MET A 1 193 ? -5.712 -11.285 -1.148 1.00 98.00 193 MET A CA 1
ATOM 1556 C C . MET A 1 193 ? -6.536 -12.214 -2.048 1.00 98.00 193 MET A C 1
ATOM 1558 O O . MET A 1 193 ? -7.754 -12.243 -1.950 1.00 98.00 193 MET A O 1
ATOM 1562 N N . LYS A 1 194 ? -5.883 -12.998 -2.914 1.00 97.75 194 LYS A N 1
ATOM 1563 C CA . LYS A 1 194 ? -6.562 -13.971 -3.772 1.00 97.75 194 LYS A CA 1
ATOM 1564 C C . LYS A 1 194 ? -7.138 -15.147 -2.980 1.00 97.75 194 LYS A C 1
ATOM 1566 O O . LYS A 1 194 ? -8.250 -15.577 -3.263 1.00 97.75 194 LYS A O 1
ATOM 1571 N N . THR A 1 195 ? -6.367 -15.701 -2.046 1.00 97.06 195 THR A N 1
ATOM 1572 C CA . THR A 1 195 ? -6.732 -16.921 -1.302 1.00 97.06 195 THR A CA 1
ATOM 1573 C C . THR A 1 195 ? -7.575 -16.665 -0.059 1.00 97.06 195 THR A C 1
ATOM 1575 O O . THR A 1 195 ? -8.109 -17.614 0.505 1.00 97.06 195 THR A O 1
ATOM 1578 N N . THR A 1 196 ? -7.642 -15.420 0.403 1.00 95.56 196 THR A N 1
ATOM 1579 C CA . THR A 1 196 ? -8.506 -15.016 1.509 1.00 95.56 196 THR A CA 1
ATOM 1580 C C . THR A 1 196 ? -9.850 -14.572 0.949 1.00 95.56 196 THR A C 1
ATOM 1582 O O . THR A 1 196 ? -9.903 -13.773 0.012 1.00 95.56 196 THR A O 1
ATOM 1585 N N . GLU A 1 197 ? -10.925 -15.086 1.534 1.00 92.25 197 GLU A N 1
ATOM 1586 C CA . GLU A 1 197 ? -12.296 -14.772 1.142 1.00 92.25 197 GLU A CA 1
ATOM 1587 C C . GLU A 1 197 ? -13.005 -13.949 2.225 1.00 92.25 197 GLU A C 1
ATOM 1589 O O . GLU A 1 197 ? -12.714 -14.096 3.416 1.00 92.25 197 GLU A O 1
ATOM 1594 N N . ASP A 1 198 ? -13.938 -13.102 1.794 1.00 84.75 198 ASP A N 1
ATOM 1595 C CA . ASP A 1 198 ? -14.971 -12.469 2.613 1.00 84.75 198 ASP A CA 1
ATOM 1596 C C . ASP A 1 198 ? -16.375 -12.950 2.184 1.00 84.75 198 ASP A C 1
ATOM 1598 O O . ASP A 1 198 ? -16.528 -13.887 1.394 1.00 84.75 198 ASP A O 1
ATOM 1602 N N . ALA A 1 199 ? -17.427 -12.293 2.682 1.00 84.94 199 ALA A N 1
ATOM 1603 C CA . ALA A 1 199 ? -18.819 -12.593 2.328 1.00 84.94 199 ALA A CA 1
ATOM 1604 C C . ALA A 1 199 ? -19.145 -12.452 0.822 1.00 84.94 199 ALA A C 1
ATOM 1606 O O . ALA A 1 199 ? -20.204 -12.898 0.373 1.00 84.94 199 ALA A O 1
ATOM 1607 N N . HIS A 1 200 ? -18.261 -11.833 0.041 1.00 87.44 200 HIS A N 1
ATOM 1608 C CA . HIS A 1 200 ? -18.402 -11.554 -1.383 1.00 87.44 200 HIS A CA 1
ATOM 1609 C C . HIS A 1 200 ? -17.366 -12.309 -2.238 1.00 87.44 200 HIS A C 1
ATOM 1611 O O . HIS A 1 200 ? -17.236 -12.025 -3.432 1.00 87.44 200 HIS A O 1
ATOM 1617 N N . GLY A 1 201 ? -16.648 -13.280 -1.664 1.00 91.69 201 GLY A N 1
ATOM 1618 C CA . GLY A 1 201 ? -15.644 -14.094 -2.353 1.00 91.69 201 GLY A CA 1
ATOM 1619 C C . GLY A 1 201 ? -14.218 -13.593 -2.123 1.00 91.69 201 GLY A C 1
ATOM 1620 O O . GLY A 1 201 ? -13.892 -13.096 -1.052 1.00 91.69 201 GLY A O 1
ATOM 1621 N N . SER A 1 202 ? -13.336 -13.754 -3.111 1.00 96.38 202 SER A N 1
ATOM 1622 C CA . SER A 1 202 ? -11.922 -13.379 -2.977 1.00 96.38 202 SER A CA 1
ATOM 1623 C C . SER A 1 202 ? -11.745 -11.884 -2.682 1.00 96.38 202 SER A C 1
ATOM 1625 O O . SER A 1 202 ? -12.253 -11.039 -3.426 1.00 96.38 202 SER A O 1
ATOM 1627 N N . LEU A 1 203 ? -10.943 -11.536 -1.666 1.00 97.06 203 LEU A N 1
ATOM 1628 C CA . LEU A 1 203 ? -10.643 -10.132 -1.351 1.00 97.06 203 LEU A CA 1
ATOM 1629 C C . LEU A 1 203 ? -10.022 -9.392 -2.542 1.00 97.06 203 LEU A C 1
ATOM 1631 O O . LEU A 1 203 ? -10.276 -8.201 -2.734 1.00 97.06 203 LEU A O 1
ATOM 1635 N N . LEU A 1 204 ? -9.208 -10.086 -3.347 1.00 97.31 204 LEU A N 1
ATOM 1636 C CA . LEU A 1 204 ? -8.602 -9.525 -4.552 1.00 97.31 204 LEU A CA 1
ATOM 1637 C C . LEU A 1 204 ? -9.662 -9.117 -5.581 1.00 97.31 204 LEU A C 1
ATOM 1639 O O . LEU A 1 204 ? -9.531 -8.061 -6.194 1.00 97.31 204 LEU A O 1
ATOM 1643 N N . ASP A 1 205 ? -10.715 -9.910 -5.762 1.00 96.12 205 ASP A N 1
ATOM 1644 C CA . ASP A 1 205 ? -11.756 -9.620 -6.752 1.00 96.12 205 ASP A CA 1
ATOM 1645 C C . ASP A 1 205 ? -12.644 -8.443 -6.325 1.00 96.12 205 ASP A C 1
ATOM 1647 O O . ASP A 1 205 ? -13.159 -7.726 -7.184 1.00 96.12 205 ASP A O 1
ATOM 1651 N N . ASN A 1 206 ? -12.746 -8.191 -5.016 1.00 95.56 206 ASN A N 1
ATOM 1652 C CA . ASN A 1 206 ? -13.556 -7.127 -4.415 1.00 95.56 206 ASN A CA 1
ATOM 1653 C C . ASN A 1 206 ? -12.771 -5.843 -4.073 1.00 95.56 206 ASN A C 1
ATOM 1655 O O . ASN A 1 206 ? -13.355 -4.889 -3.563 1.00 95.56 206 ASN A O 1
ATOM 1659 N N . SER A 1 207 ? -11.463 -5.783 -4.353 1.00 96.12 207 SER A N 1
ATOM 1660 C CA . SER A 1 207 ? -10.597 -4.655 -3.966 1.00 96.12 207 SER A CA 1
ATOM 1661 C C . SER A 1 207 ? -9.740 -4.139 -5.120 1.00 96.12 207 SER A C 1
ATOM 1663 O O . SER A 1 207 ? -9.260 -4.914 -5.939 1.00 96.12 207 SER A O 1
ATOM 1665 N N . LEU A 1 208 ? -9.457 -2.832 -5.141 1.00 96.75 208 LEU A N 1
ATOM 1666 C CA . LEU A 1 208 ? -8.462 -2.237 -6.043 1.00 96.75 208 LEU A CA 1
ATOM 1667 C C . LEU A 1 208 ? -7.143 -2.002 -5.315 1.00 96.75 208 LEU A C 1
ATOM 1669 O O . LEU A 1 208 ? -7.100 -1.319 -4.291 1.00 96.75 208 LEU A O 1
ATOM 1673 N N . ILE A 1 209 ? -6.052 -2.511 -5.883 1.00 97.06 209 ILE A N 1
ATOM 1674 C CA . ILE A 1 209 ? -4.710 -2.395 -5.314 1.00 97.06 209 ILE A CA 1
ATOM 1675 C C . ILE A 1 209 ? -3.821 -1.655 -6.308 1.00 97.06 209 ILE A C 1
ATOM 1677 O O . ILE A 1 209 ? -3.553 -2.154 -7.400 1.00 97.06 209 ILE A O 1
ATOM 1681 N N . LEU A 1 210 ? -3.344 -0.473 -5.917 1.00 96.38 210 LEU A N 1
ATOM 1682 C CA . LEU A 1 210 ? -2.343 0.280 -6.665 1.00 96.38 210 LEU A CA 1
ATOM 1683 C C . LEU A 1 210 ? -0.976 0.122 -5.999 1.00 96.38 210 LEU A C 1
ATOM 1685 O O . LEU A 1 210 ? -0.803 0.473 -4.832 1.00 96.38 210 LEU A O 1
ATOM 1689 N N . TYR A 1 211 ? -0.004 -0.368 -6.757 1.00 96.69 211 TYR A N 1
ATOM 1690 C CA . TYR A 1 211 ? 1.360 -0.605 -6.300 1.00 96.69 211 TYR A CA 1
ATOM 1691 C C . TYR A 1 211 ? 2.369 0.049 -7.240 1.00 96.69 211 TYR A C 1
ATOM 1693 O O . TYR A 1 211 ? 2.186 0.043 -8.455 1.00 96.69 211 TYR A O 1
ATOM 1701 N N . GLY A 1 212 ? 3.453 0.588 -6.684 1.00 94.44 212 GLY A N 1
ATOM 1702 C CA . GLY A 1 212 ? 4.567 1.118 -7.461 1.00 94.44 212 GLY A CA 1
ATOM 1703 C C . GLY A 1 212 ? 5.187 2.362 -6.843 1.00 94.44 212 GLY A C 1
ATOM 1704 O O . GLY A 1 212 ? 5.062 2.610 -5.643 1.00 94.44 212 GLY A O 1
ATOM 1705 N N . SER A 1 213 ? 5.856 3.147 -7.686 1.00 90.44 213 SER A N 1
ATOM 1706 C CA . SER A 1 213 ? 6.546 4.375 -7.285 1.00 90.44 213 SER A CA 1
ATOM 1707 C C . SER A 1 213 ? 5.862 5.613 -7.850 1.00 90.44 213 SER A C 1
ATOM 1709 O O . SER A 1 213 ? 5.332 5.601 -8.958 1.00 90.44 213 SER A O 1
ATOM 1711 N N . ALA A 1 214 ? 5.930 6.718 -7.108 1.00 86.31 214 ALA A N 1
ATOM 1712 C CA . ALA A 1 214 ? 5.502 8.030 -7.586 1.00 86.31 214 ALA A CA 1
ATOM 1713 C C . ALA A 1 214 ? 6.520 8.688 -8.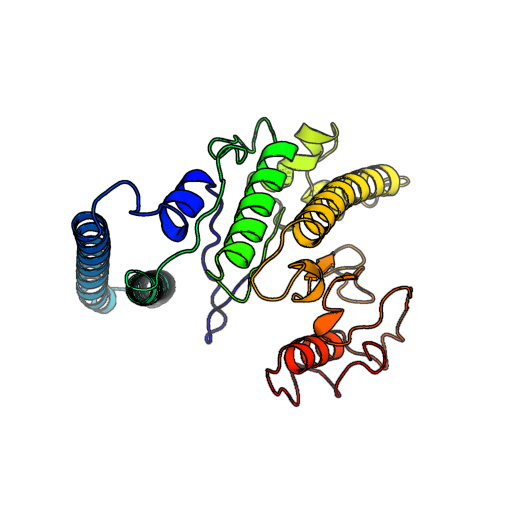540 1.00 86.31 214 ALA A C 1
ATOM 1715 O O . ALA A 1 214 ? 6.259 9.785 -9.030 1.00 86.31 214 ALA A O 1
ATOM 1716 N N . CYS A 1 215 ? 7.673 8.055 -8.786 1.00 88.75 215 CYS A N 1
ATOM 1717 C CA . CYS A 1 215 ? 8.714 8.544 -9.687 1.00 88.75 215 CYS A CA 1
ATOM 1718 C C . CYS A 1 215 ? 9.231 7.431 -10.618 1.00 88.75 215 CYS A C 1
ATOM 1720 O O . CYS A 1 215 ? 9.374 6.287 -10.196 1.00 88.75 215 CYS A O 1
ATOM 1722 N N . SER A 1 216 ? 9.551 7.769 -11.872 1.00 87.19 216 SER A N 1
ATOM 1723 C CA . SER A 1 216 ? 10.196 6.856 -12.842 1.00 87.19 216 SER A CA 1
ATOM 1724 C C . SER A 1 216 ? 11.721 6.857 -12.776 1.00 87.19 216 SER A C 1
ATOM 1726 O O . SER A 1 216 ? 12.369 5.885 -13.147 1.00 87.19 216 SER A O 1
ATOM 1728 N N . SER A 1 217 ? 12.292 7.962 -12.312 1.00 85.19 217 SER A N 1
ATOM 1729 C CA . SER A 1 217 ? 13.710 8.156 -12.013 1.00 85.19 217 SER A CA 1
ATOM 1730 C C . SER A 1 217 ? 13.823 9.176 -10.879 1.00 85.19 217 SER A C 1
ATOM 1732 O O . SER A 1 217 ? 12.802 9.723 -10.457 1.00 85.19 217 SER A O 1
ATOM 1734 N N . THR A 1 218 ? 15.032 9.499 -10.413 1.00 88.31 218 THR A N 1
ATOM 1735 C CA . THR A 1 218 ? 15.248 10.450 -9.307 1.00 88.31 218 THR A CA 1
ATOM 1736 C C . THR A 1 218 ? 14.421 11.737 -9.478 1.00 88.31 218 THR A C 1
ATOM 1738 O O . THR A 1 218 ? 14.655 12.519 -10.402 1.00 88.31 218 THR A O 1
ATOM 1741 N N . HIS A 1 219 ? 13.432 11.925 -8.597 1.00 90.12 219 HIS A N 1
ATOM 1742 C CA . HIS A 1 219 ? 12.481 13.049 -8.563 1.00 90.12 219 HIS A CA 1
ATOM 1743 C C . HIS A 1 219 ? 11.712 13.341 -9.868 1.00 90.12 219 HIS A C 1
ATOM 1745 O O . HIS A 1 219 ? 11.294 14.476 -10.103 1.00 90.12 219 HIS A O 1
ATOM 1751 N N . ASN A 1 220 ? 11.498 12.337 -10.721 1.00 90.62 220 ASN A N 1
ATOM 1752 C CA . ASN A 1 220 ? 10.737 12.489 -11.958 1.00 90.62 220 ASN A CA 1
ATOM 1753 C C . ASN A 1 220 ? 9.355 11.830 -11.859 1.00 90.62 220 ASN A C 1
ATOM 1755 O O . ASN A 1 220 ? 9.226 10.624 -12.053 1.00 90.62 220 ASN A O 1
ATOM 1759 N N . ALA A 1 221 ? 8.314 12.631 -11.635 1.00 89.69 221 ALA A N 1
ATOM 1760 C CA . ALA A 1 221 ? 6.923 12.177 -11.530 1.00 89.69 221 ALA A CA 1
ATOM 1761 C C . ALA A 1 221 ? 6.219 11.966 -12.893 1.00 89.69 221 ALA A C 1
ATOM 1763 O O . ALA A 1 221 ? 5.005 12.129 -13.011 1.00 89.69 221 ALA A O 1
ATOM 1764 N N . ARG A 1 222 ? 6.972 11.647 -13.953 1.00 89.38 222 ARG A N 1
ATOM 1765 C CA . ARG A 1 222 ? 6.441 11.294 -15.284 1.00 89.38 222 ARG A CA 1
ATOM 1766 C C . ARG A 1 222 ? 6.572 9.797 -15.522 1.00 89.38 222 ARG A C 1
ATOM 1768 O O . ARG A 1 222 ? 7.595 9.227 -15.159 1.00 89.38 222 ARG A O 1
ATOM 1775 N N . ASN A 1 223 ? 5.601 9.188 -16.209 1.00 87.38 223 ASN A N 1
ATOM 1776 C CA . ASN A 1 223 ? 5.610 7.761 -16.574 1.00 87.38 223 ASN A CA 1
ATOM 1777 C C . ASN A 1 223 ? 5.933 6.837 -15.387 1.00 87.38 223 ASN A C 1
ATOM 1779 O O . ASN A 1 223 ? 6.801 5.971 -15.477 1.00 87.38 223 ASN A O 1
ATOM 1783 N N . CYS A 1 224 ? 5.260 7.070 -14.261 1.00 91.56 224 CYS A N 1
ATOM 1784 C CA . CYS A 1 224 ? 5.462 6.322 -13.028 1.00 91.56 224 CYS A CA 1
ATOM 1785 C C . CYS A 1 224 ? 5.227 4.811 -13.236 1.00 91.56 224 CYS A C 1
ATOM 1787 O O . CYS A 1 224 ? 4.235 4.443 -13.873 1.00 91.56 224 CYS A O 1
ATOM 1789 N N . PRO A 1 225 ? 6.099 3.933 -12.704 1.00 91.62 225 PRO A N 1
ATOM 1790 C CA . PRO A 1 225 ? 5.937 2.490 -12.818 1.00 91.62 225 PRO A CA 1
ATOM 1791 C C . PRO A 1 225 ? 4.868 2.027 -11.827 1.00 91.62 225 PRO A C 1
ATOM 1793 O O . PRO A 1 225 ? 5.128 1.908 -10.629 1.00 91.62 225 PRO A O 1
ATOM 1796 N N . LEU A 1 226 ? 3.652 1.814 -12.327 1.00 94.50 226 LEU A N 1
ATOM 1797 C CA . LEU A 1 226 ? 2.482 1.479 -11.520 1.00 94.50 226 LEU A CA 1
ATOM 1798 C C . LEU A 1 226 ? 1.840 0.177 -11.995 1.00 94.50 226 LEU A C 1
ATOM 1800 O O . LEU A 1 226 ? 1.770 -0.097 -13.192 1.00 94.50 226 LEU A O 1
ATOM 1804 N N . ILE A 1 227 ? 1.333 -0.591 -11.037 1.00 95.75 227 ILE A N 1
ATOM 1805 C CA . ILE A 1 227 ? 0.537 -1.797 -11.241 1.00 95.75 227 ILE A CA 1
ATOM 1806 C C . ILE A 1 227 ? -0.808 -1.575 -10.557 1.00 95.75 227 ILE A C 1
ATOM 1808 O O . ILE A 1 227 ? -0.852 -1.286 -9.361 1.00 95.75 227 ILE A O 1
ATOM 1812 N N . LEU A 1 228 ? -1.892 -1.726 -11.316 1.00 95.50 228 LEU A N 1
ATOM 1813 C CA . LEU A 1 228 ? -3.244 -1.853 -10.782 1.00 95.50 228 LEU A CA 1
ATOM 1814 C C . LEU A 1 228 ? -3.615 -3.339 -10.797 1.00 95.50 228 LEU A C 1
ATOM 1816 O O . LEU A 1 228 ? -3.436 -3.998 -11.817 1.00 95.50 228 LEU A O 1
ATOM 1820 N N . ALA A 1 229 ? -4.107 -3.862 -9.679 1.00 96.00 229 ALA A N 1
ATOM 1821 C CA . ALA A 1 229 ? -4.523 -5.255 -9.537 1.00 96.00 229 ALA A CA 1
ATOM 1822 C C . ALA A 1 229 ? -5.854 -5.363 -8.778 1.00 96.00 229 ALA A C 1
ATOM 1824 O O . ALA A 1 229 ? -6.200 -4.470 -8.001 1.00 96.00 229 ALA A O 1
ATOM 1825 N N . GLY A 1 230 ? -6.562 -6.477 -8.983 1.00 95.75 230 GLY A N 1
ATOM 1826 C CA . GLY A 1 230 ? -7.831 -6.782 -8.314 1.00 95.75 230 GLY A CA 1
ATOM 1827 C C . GLY A 1 230 ? -9.053 -6.082 -8.913 1.00 95.75 230 GLY A C 1
ATOM 1828 O O . GLY A 1 230 ? -8.960 -5.402 -9.932 1.00 95.75 230 GLY A O 1
ATOM 1829 N N . GLY A 1 231 ? -10.219 -6.257 -8.304 1.00 95.31 231 GLY A N 1
ATOM 1830 C CA . GLY A 1 231 ? -11.447 -5.589 -8.731 1.00 95.31 231 GLY A CA 1
ATOM 1831 C C . GLY A 1 231 ? -12.157 -6.272 -9.897 1.00 95.31 231 GLY A C 1
ATOM 1832 O O . GLY A 1 231 ? -12.854 -5.599 -10.654 1.00 95.31 231 GLY A O 1
ATOM 1833 N N . ALA A 1 232 ? -12.005 -7.590 -10.061 1.00 94.38 232 ALA A N 1
ATOM 1834 C CA . ALA A 1 232 ? -12.767 -8.348 -11.053 1.00 94.38 232 ALA A CA 1
ATOM 1835 C C . ALA A 1 232 ? -14.287 -8.187 -10.843 1.00 94.38 232 ALA A C 1
ATOM 1837 O O . ALA A 1 232 ? -15.016 -7.926 -11.798 1.00 94.38 232 ALA A O 1
ATOM 1838 N N . ASN A 1 233 ? -14.755 -8.204 -9.588 1.00 94.06 233 ASN A N 1
ATOM 1839 C CA . ASN A 1 233 ? -16.160 -7.956 -9.240 1.00 94.06 233 ASN A CA 1
ATOM 1840 C C . ASN A 1 233 ? -16.551 -6.469 -9.330 1.00 94.06 233 ASN A C 1
ATOM 1842 O O . ASN A 1 233 ? -17.733 -6.138 -9.335 1.00 94.06 233 ASN A O 1
ATOM 1846 N N . LEU A 1 234 ? -15.565 -5.576 -9.461 1.00 93.12 234 LEU A N 1
ATOM 1847 C CA . LEU A 1 234 ? -15.742 -4.150 -9.760 1.00 93.12 234 LEU A CA 1
ATOM 1848 C C . LEU A 1 234 ? -15.685 -3.878 -11.281 1.00 93.12 234 LEU A C 1
ATOM 1850 O O . LEU A 1 234 ? -15.709 -2.728 -11.731 1.00 93.12 234 LEU A O 1
ATOM 1854 N N . GLY A 1 235 ? -15.586 -4.941 -12.088 1.00 91.69 235 GLY A N 1
ATOM 1855 C CA . GLY A 1 235 ? -15.524 -4.888 -13.544 1.00 91.69 235 GLY A CA 1
ATOM 1856 C C . GLY A 1 235 ? -14.222 -4.299 -14.075 1.00 91.69 235 GLY A C 1
ATOM 1857 O O . GLY A 1 235 ? -14.271 -3.531 -15.029 1.00 91.69 235 GLY A O 1
ATOM 1858 N N . VAL A 1 236 ? -13.082 -4.534 -13.420 1.00 91.75 236 VAL A N 1
ATOM 1859 C CA . VAL A 1 236 ? -11.768 -4.136 -13.948 1.00 91.75 236 VAL A CA 1
ATOM 1860 C C . VAL A 1 236 ? -11.194 -5.242 -14.828 1.00 91.75 236 VAL A C 1
ATOM 1862 O O . VAL A 1 236 ? -10.966 -6.359 -14.360 1.00 91.75 236 VAL A O 1
ATOM 1865 N N . GLU A 1 237 ? -10.899 -4.909 -16.082 1.00 89.00 237 GLU A N 1
ATOM 1866 C CA . GLU A 1 237 ? -10.210 -5.796 -17.017 1.00 89.00 237 GLU A CA 1
ATOM 1867 C C . GLU A 1 237 ? -8.680 -5.654 -16.913 1.00 89.00 237 GLU A C 1
ATOM 1869 O O . GLU A 1 237 ? -8.101 -4.585 -17.116 1.00 89.00 237 GLU A O 1
ATOM 1874 N N . HIS A 1 238 ? -8.006 -6.761 -16.584 1.00 89.81 238 HIS A N 1
ATOM 1875 C CA . HIS A 1 238 ? -6.545 -6.839 -16.436 1.00 89.81 238 HIS A CA 1
ATOM 1876 C C . HIS A 1 238 ? -5.873 -7.539 -17.624 1.00 89.81 238 HIS A C 1
ATOM 1878 O O . HIS A 1 238 ? -6.528 -8.113 -18.488 1.00 89.81 238 HIS A O 1
ATOM 1884 N N . GLY A 1 239 ? -4.534 -7.555 -17.635 1.00 86.06 239 GLY A N 1
ATOM 1885 C CA . GLY A 1 239 ? -3.735 -8.325 -18.603 1.00 86.06 239 GLY A CA 1
ATOM 1886 C C . GLY A 1 239 ? -3.027 -7.489 -19.671 1.00 86.06 239 GLY A C 1
ATOM 1887 O O . GLY A 1 239 ? -2.479 -8.048 -20.619 1.00 86.06 239 GLY A O 1
ATOM 1888 N N . ALA A 1 240 ? -2.999 -6.165 -19.512 1.00 88.81 240 ALA A N 1
ATOM 1889 C CA . ALA A 1 240 ? -2.325 -5.252 -20.426 1.00 88.81 240 ALA A CA 1
ATOM 1890 C C . ALA A 1 240 ? -1.126 -4.549 -19.772 1.00 88.81 240 ALA A C 1
ATOM 1892 O O . ALA A 1 240 ? -1.128 -4.235 -18.583 1.00 88.81 240 ALA A O 1
ATOM 1893 N N . TYR A 1 241 ? -0.117 -4.247 -20.590 1.00 91.94 241 TYR A N 1
ATOM 1894 C CA . TYR A 1 241 ? 0.902 -3.247 -20.290 1.00 91.94 241 TYR A CA 1
ATOM 1895 C C . TYR A 1 241 ? 0.633 -2.020 -21.158 1.00 91.94 241 TYR A C 1
ATOM 1897 O O . TYR A 1 241 ? 0.747 -2.087 -22.384 1.00 91.94 241 TYR A O 1
ATOM 1905 N N . THR A 1 242 ? 0.293 -0.898 -20.525 1.00 88.94 242 THR A N 1
ATOM 1906 C CA . THR A 1 242 ? -0.085 0.326 -21.235 1.00 88.94 242 THR A CA 1
ATOM 1907 C C . THR A 1 242 ? 0.868 1.455 -20.885 1.00 88.94 242 THR A C 1
ATOM 1909 O O . THR A 1 242 ? 0.973 1.872 -19.733 1.00 88.94 242 THR A O 1
ATOM 1912 N N . LYS A 1 243 ? 1.538 1.993 -21.907 1.00 91.06 243 LYS A N 1
ATOM 1913 C CA . LYS A 1 243 ? 2.289 3.242 -21.803 1.00 91.06 243 LYS A CA 1
ATOM 1914 C C . LYS A 1 243 ? 1.432 4.376 -22.346 1.00 91.06 243 LYS A C 1
ATOM 1916 O O . LYS A 1 243 ? 1.131 4.411 -23.536 1.00 91.06 243 LYS A O 1
ATOM 1921 N N . PHE A 1 244 ? 1.066 5.310 -21.480 1.00 88.94 244 PHE A N 1
ATOM 1922 C CA . PHE A 1 244 ? 0.286 6.473 -21.878 1.00 88.94 244 PHE A CA 1
ATOM 1923 C C . PHE A 1 244 ? 1.166 7.595 -22.435 1.00 88.94 244 PHE A C 1
ATOM 1925 O O . PHE A 1 244 ? 2.340 7.729 -22.084 1.00 88.94 244 PHE A O 1
ATOM 1932 N N . ASN A 1 245 ? 0.584 8.427 -23.297 1.00 90.31 245 ASN A N 1
ATOM 1933 C CA . ASN A 1 245 ? 1.218 9.659 -23.743 1.00 90.31 245 ASN A CA 1
ATOM 1934 C C . ASN A 1 245 ? 1.179 10.694 -22.608 1.00 90.31 245 ASN A C 1
ATOM 1936 O O . ASN A 1 245 ? 0.114 11.203 -22.259 1.00 90.31 245 ASN A O 1
ATOM 1940 N N . GLU A 1 246 ? 2.347 11.033 -22.062 1.00 86.25 246 GLU A N 1
ATOM 1941 C CA . GLU A 1 246 ? 2.498 11.935 -20.911 1.00 86.25 246 GLU A CA 1
ATOM 1942 C C . GLU A 1 246 ? 1.965 13.362 -21.126 1.00 86.25 246 GLU A C 1
ATOM 1944 O O . GLU A 1 246 ? 1.803 14.105 -20.161 1.00 86.25 246 GLU A O 1
ATOM 1949 N N . LYS A 1 247 ? 1.714 13.773 -22.377 1.00 88.00 247 LYS A N 1
ATOM 1950 C CA . LYS A 1 247 ? 1.119 15.083 -22.687 1.00 88.00 247 LYS A CA 1
ATOM 1951 C C . LYS A 1 247 ? -0.408 15.064 -22.685 1.00 88.00 247 LYS A C 1
ATOM 1953 O O . LYS A 1 247 ? -1.021 16.120 -22.563 1.00 88.00 247 LYS A O 1
ATOM 1958 N N . GLU A 1 248 ? -1.006 13.890 -22.848 1.00 88.75 248 GLU A N 1
ATOM 1959 C CA . GLU A 1 248 ? -2.446 13.725 -23.072 1.00 88.75 248 GLU A CA 1
ATOM 1960 C C . GLU A 1 248 ? -3.140 13.099 -21.864 1.00 88.75 248 GLU A C 1
ATOM 1962 O O . GLU A 1 248 ? -4.263 13.474 -21.529 1.00 88.75 248 GLU A O 1
ATOM 1967 N N . VAL A 1 249 ? -2.466 12.171 -21.184 1.00 90.44 249 VAL A N 1
ATOM 1968 C CA . VAL A 1 249 ? -3.047 11.386 -20.097 1.00 90.44 249 VAL A CA 1
ATOM 1969 C C . VAL A 1 249 ? -2.374 11.737 -18.780 1.00 90.44 249 VAL A C 1
ATOM 1971 O O . VAL A 1 249 ? -1.158 11.620 -18.628 1.00 90.44 249 VAL A O 1
ATOM 1974 N N . ARG A 1 250 ? -3.191 12.148 -17.810 1.00 91.81 250 ARG A N 1
ATOM 1975 C CA . ARG A 1 250 ? -2.747 12.538 -16.471 1.00 91.81 250 ARG A CA 1
ATOM 1976 C C . ARG A 1 250 ? -2.911 11.366 -15.514 1.00 91.81 250 ARG A C 1
ATOM 1978 O O . ARG A 1 250 ? -3.918 10.662 -15.571 1.00 91.81 250 ARG A O 1
ATOM 1985 N N . LEU A 1 251 ? -1.951 11.176 -14.607 1.00 92.06 251 LEU A N 1
ATOM 1986 C CA . LEU A 1 251 ? -2.025 10.126 -13.584 1.00 92.06 251 LEU A CA 1
ATOM 1987 C C . LEU A 1 251 ? -3.290 10.264 -12.723 1.00 92.06 251 LEU A C 1
ATOM 1989 O O . LEU A 1 251 ? -3.904 9.273 -12.357 1.00 92.06 251 LEU A O 1
ATOM 1993 N N . SER A 1 252 ? -3.732 11.487 -12.451 1.00 93.94 252 SER A N 1
ATOM 1994 C CA . SER A 1 252 ? -4.967 11.765 -11.714 1.00 93.94 252 SER A CA 1
ATOM 1995 C C . SER A 1 252 ? -6.230 11.163 -12.354 1.00 93.94 252 SER A C 1
ATOM 1997 O O . SER A 1 252 ? -7.171 10.845 -11.628 1.00 93.94 252 SER A O 1
ATOM 1999 N N . ASN A 1 253 ? -6.240 10.899 -13.668 1.00 94.31 253 ASN A N 1
ATOM 2000 C CA . ASN A 1 253 ? -7.341 10.199 -14.345 1.00 94.31 253 ASN A CA 1
ATOM 2001 C C . ASN A 1 253 ? -7.491 8.744 -13.850 1.00 94.31 253 ASN A C 1
ATOM 2003 O O . ASN A 1 253 ? -8.610 8.229 -13.750 1.00 94.31 253 ASN A O 1
ATOM 2007 N N . LEU A 1 254 ? -6.382 8.080 -13.489 1.00 93.56 254 LEU A N 1
ATOM 2008 C CA . LEU A 1 254 ? -6.403 6.755 -12.852 1.00 93.56 254 LEU A CA 1
ATOM 2009 C C . LEU A 1 254 ? -7.157 6.818 -11.520 1.00 93.56 254 LEU A C 1
ATOM 2011 O O . LEU A 1 254 ? -8.041 6.001 -11.287 1.00 93.56 254 LEU A O 1
ATOM 2015 N N . PHE A 1 255 ? -6.875 7.817 -10.680 1.00 94.69 255 PHE A N 1
ATOM 2016 C CA . PHE A 1 255 ? -7.536 7.958 -9.378 1.00 94.69 255 PHE A CA 1
ATOM 2017 C C . PHE A 1 255 ? -9.035 8.231 -9.505 1.00 94.69 255 PHE A C 1
ATOM 2019 O O . PHE A 1 255 ? -9.821 7.623 -8.783 1.00 94.69 255 PHE A O 1
ATOM 2026 N N . VAL A 1 256 ? -9.447 9.071 -10.462 1.00 95.75 256 VAL A N 1
ATOM 2027 C CA . VAL A 1 256 ? -10.872 9.273 -10.781 1.00 95.75 256 VAL A CA 1
ATOM 2028 C C . VAL A 1 256 ? -11.537 7.950 -11.173 1.00 95.75 256 VAL A C 1
ATOM 2030 O O . VAL A 1 256 ? -12.639 7.652 -10.719 1.00 95.75 256 VAL A O 1
ATOM 2033 N N . SER A 1 257 ? -10.864 7.126 -11.978 1.00 94.50 257 SER A N 1
ATOM 2034 C CA . SER A 1 257 ? -11.393 5.817 -12.397 1.00 94.50 257 SER A CA 1
ATOM 2035 C C . SER A 1 257 ? -11.522 4.855 -11.227 1.00 94.50 257 SER A C 1
ATOM 2037 O O . SER A 1 257 ? -12.564 4.231 -11.067 1.00 94.50 257 SER A O 1
ATOM 2039 N N . MET A 1 258 ? -10.486 4.769 -10.387 1.00 95.12 258 MET A N 1
ATOM 2040 C CA . MET A 1 258 ? -10.491 3.914 -9.202 1.00 95.12 258 MET A CA 1
ATOM 2041 C C . MET A 1 258 ? -11.623 4.295 -8.247 1.00 95.12 258 MET A C 1
ATOM 2043 O O . MET A 1 258 ? -12.341 3.413 -7.797 1.00 95.12 258 MET A O 1
ATOM 2047 N N . LEU A 1 259 ? -11.822 5.591 -7.979 1.00 94.75 259 LEU A N 1
ATOM 2048 C CA . LEU A 1 259 ? -12.896 6.072 -7.105 1.00 94.75 259 LEU A CA 1
ATOM 2049 C C . LEU A 1 259 ? -14.282 5.724 -7.658 1.00 94.75 259 LEU A C 1
ATOM 2051 O O . LEU A 1 259 ? -15.115 5.199 -6.926 1.00 94.75 259 LEU A O 1
ATOM 2055 N N . ASN A 1 260 ? -14.511 5.940 -8.955 1.00 94.19 260 ASN A N 1
ATOM 2056 C CA . ASN A 1 260 ? -15.787 5.587 -9.578 1.00 94.19 260 ASN A CA 1
ATOM 2057 C C . ASN A 1 260 ? -16.031 4.067 -9.610 1.00 94.19 260 ASN A C 1
ATOM 2059 O O . ASN A 1 260 ? -17.177 3.651 -9.510 1.00 94.19 260 ASN A O 1
ATOM 2063 N N . LYS A 1 261 ? -14.980 3.239 -9.712 1.00 92.88 261 LYS A N 1
ATOM 2064 C CA . LYS A 1 261 ? -15.080 1.766 -9.657 1.00 92.88 261 LYS A CA 1
ATOM 2065 C C . LYS A 1 261 ? -15.472 1.231 -8.279 1.00 92.88 261 LYS A C 1
ATOM 2067 O O . LYS A 1 261 ? -15.982 0.123 -8.198 1.00 92.88 261 LYS A O 1
ATOM 2072 N N . VAL A 1 262 ? -15.246 2.005 -7.218 1.00 93.44 262 VAL A N 1
ATOM 2073 C CA . VAL A 1 262 ? -15.688 1.687 -5.848 1.00 93.44 262 VAL A CA 1
ATOM 2074 C C . VAL A 1 262 ? -16.901 2.528 -5.426 1.00 93.44 262 VAL A C 1
ATOM 2076 O O . VAL A 1 262 ? -17.071 2.832 -4.248 1.00 93.44 262 VAL A O 1
ATOM 2079 N N . ASP A 1 263 ? -17.713 2.959 -6.398 1.00 92.81 263 ASP A N 1
ATOM 2080 C CA . ASP A 1 263 ? -18.948 3.741 -6.221 1.00 92.81 263 ASP A CA 1
ATOM 2081 C C . ASP A 1 263 ? -18.788 5.102 -5.514 1.00 92.81 263 ASP A C 1
ATOM 2083 O O . ASP A 1 263 ? -19.759 5.737 -5.093 1.00 92.81 263 ASP A O 1
ATOM 2087 N N . VAL A 1 264 ? -17.564 5.633 -5.452 1.00 94.75 264 VAL A N 1
ATOM 2088 C CA . VAL A 1 264 ? -17.298 7.000 -4.992 1.00 94.75 264 VAL A CA 1
ATOM 2089 C C . VAL A 1 264 ? -17.368 7.936 -6.193 1.00 94.75 264 VAL A C 1
ATOM 2091 O O . VAL A 1 264 ? -16.355 8.241 -6.832 1.00 94.75 264 VAL A O 1
ATOM 2094 N N . ARG A 1 265 ? -18.585 8.406 -6.499 1.00 94.50 265 ARG A N 1
ATOM 2095 C CA . ARG A 1 265 ? -18.843 9.306 -7.634 1.00 94.50 265 ARG A CA 1
ATOM 2096 C C . ARG A 1 265 ? -17.906 10.516 -7.599 1.00 94.50 265 ARG A C 1
ATOM 2098 O O . ARG A 1 265 ? -18.047 11.402 -6.759 1.00 94.50 265 ARG A O 1
ATOM 2105 N N . THR A 1 266 ? -16.988 10.559 -8.559 1.00 95.00 266 THR A N 1
ATOM 2106 C CA . THR A 1 266 ? -15.934 11.571 -8.652 1.00 95.00 266 THR A CA 1
ATOM 2107 C C . THR A 1 266 ? -15.825 12.052 -10.091 1.00 95.00 266 THR A C 1
ATOM 2109 O O . THR A 1 266 ? -15.495 11.278 -10.986 1.00 95.00 266 THR A O 1
ATOM 2112 N N . GLU A 1 267 ? -16.093 13.335 -10.323 1.00 94.38 267 GLU A N 1
ATOM 2113 C CA . GLU A 1 267 ? -16.021 13.929 -11.668 1.00 94.38 267 GLU A CA 1
ATOM 2114 C C . GLU A 1 267 ? -14.602 14.410 -12.003 1.00 94.38 267 GLU A C 1
ATOM 2116 O O . GLU A 1 267 ? -14.172 14.340 -13.152 1.00 94.38 267 GLU A O 1
ATOM 2121 N N . SER A 1 268 ? -13.844 14.847 -10.993 1.00 95.38 268 SER A N 1
ATOM 2122 C CA . SER A 1 268 ? -12.457 15.289 -11.144 1.00 95.38 268 SER A CA 1
ATOM 2123 C C . SER A 1 268 ? -11.670 15.145 -9.843 1.00 95.38 268 SER A C 1
ATOM 2125 O O . SER A 1 268 ? -12.234 15.291 -8.758 1.00 95.38 268 SER A O 1
ATOM 2127 N N . PHE A 1 269 ? -10.360 14.950 -9.949 1.00 93.25 269 PHE A N 1
ATOM 2128 C CA . PHE A 1 269 ? -9.413 14.977 -8.842 1.00 93.25 269 PHE A CA 1
ATOM 2129 C C . PHE A 1 269 ? -8.110 15.656 -9.277 1.00 93.25 269 PHE A C 1
ATOM 2131 O O . PHE A 1 269 ? -7.511 15.258 -10.273 1.00 93.25 269 PHE A O 1
ATOM 2138 N N . SER A 1 270 ? -7.635 16.638 -8.503 1.00 92.94 270 SER A N 1
ATOM 2139 C CA . SER A 1 270 ? -6.419 17.403 -8.817 1.00 92.94 270 SER A CA 1
ATOM 2140 C C . SER A 1 270 ? -6.466 17.962 -10.249 1.00 92.94 270 SER A C 1
ATOM 2142 O O . SER A 1 270 ? -7.397 18.683 -10.598 1.00 92.94 270 SER A O 1
ATOM 2144 N N . ASP A 1 271 ? -5.487 17.628 -11.082 1.00 93.38 271 ASP A N 1
ATOM 2145 C CA . ASP A 1 271 ? -5.418 18.014 -12.478 1.00 93.38 271 ASP A CA 1
ATOM 2146 C C . ASP A 1 271 ? -6.111 17.019 -13.421 1.00 93.38 271 ASP A C 1
ATOM 2148 O O . ASP A 1 271 ? -5.876 17.099 -14.610 1.00 93.38 271 ASP A O 1
ATOM 2152 N N . SER A 1 272 ? -6.961 16.088 -12.993 1.00 94.75 272 SER A N 1
ATOM 2153 C CA . SER A 1 272 ? -7.575 15.127 -13.928 1.00 94.75 272 SER A CA 1
ATOM 2154 C C . SER A 1 272 ? -8.372 15.814 -15.047 1.00 94.75 272 SER A C 1
ATOM 2156 O O . SER A 1 272 ? -9.061 16.805 -14.801 1.00 94.75 272 SER A O 1
ATOM 2158 N N . THR A 1 273 ? -8.355 15.252 -16.252 1.00 93.50 273 THR A N 1
ATOM 2159 C CA . THR A 1 273 ? -9.209 15.674 -17.381 1.00 93.50 273 THR A CA 1
ATOM 2160 C C . THR A 1 273 ? -10.442 14.790 -17.573 1.00 93.50 273 THR A C 1
ATOM 2162 O O . THR A 1 273 ? -11.265 15.074 -18.439 1.00 93.50 273 THR A O 1
ATOM 2165 N N . GLY A 1 274 ? -10.571 13.728 -16.777 1.00 90.25 274 GLY A N 1
ATOM 2166 C CA . GLY A 1 274 ? -11.671 12.767 -16.814 1.00 90.25 274 GLY A CA 1
ATOM 2167 C C . GLY A 1 274 ? -11.231 11.401 -16.276 1.00 90.25 274 GLY A C 1
ATOM 2168 O O . GLY A 1 274 ? -10.115 11.278 -15.763 1.00 90.25 274 GLY A O 1
ATOM 2169 N N . PRO A 1 275 ? -12.074 10.362 -16.388 1.00 89.19 275 PRO A N 1
ATOM 2170 C CA . PRO A 1 275 ? -11.654 8.994 -16.115 1.00 89.19 275 PRO A CA 1
ATOM 2171 C C . PRO A 1 275 ? -10.617 8.523 -17.145 1.00 89.19 275 PRO A C 1
ATOM 2173 O O . PRO A 1 275 ? -10.552 8.997 -18.281 1.00 89.19 275 PRO A O 1
ATOM 2176 N N . LEU A 1 276 ? -9.787 7.573 -16.734 1.00 87.56 276 LEU A N 1
ATOM 2177 C CA . LEU A 1 276 ? -8.831 6.892 -17.584 1.00 87.56 276 LEU A CA 1
ATOM 2178 C C . LEU A 1 276 ? -9.604 5.958 -18.528 1.00 87.56 276 LEU A C 1
ATOM 2180 O O . LEU A 1 276 ? -10.349 5.106 -18.045 1.00 87.56 276 LEU A O 1
ATOM 2184 N N . PRO A 1 277 ? -9.418 6.068 -19.854 1.00 68.44 277 PRO A N 1
ATOM 2185 C CA . PRO A 1 277 ? -10.206 5.295 -20.815 1.00 68.44 277 PRO A CA 1
ATOM 2186 C C . PRO A 1 277 ? -10.056 3.769 -20.714 1.00 68.44 277 PRO A C 1
ATOM 2188 O O . PRO A 1 277 ? -10.893 3.054 -21.246 1.00 68.44 277 PRO A O 1
ATOM 2191 N N . SER A 1 278 ? -8.987 3.268 -20.088 1.00 65.19 278 SER A N 1
ATOM 2192 C CA . SER A 1 278 ? -8.516 1.882 -20.230 1.00 65.19 278 SER A CA 1
ATOM 2193 C C . SER A 1 278 ? -8.602 1.043 -18.943 1.00 65.19 278 SER A C 1
ATOM 2195 O O . SER A 1 278 ? -7.745 0.194 -18.724 1.00 65.19 278 SER A O 1
ATOM 2197 N N . ILE A 1 279 ? -9.557 1.339 -18.052 1.00 61.03 279 ILE A N 1
ATOM 2198 C CA . ILE A 1 279 ? -9.867 0.539 -16.837 1.00 61.03 279 ILE A CA 1
ATOM 2199 C C . ILE A 1 279 ? -11.284 -0.077 -16.923 1.00 61.03 279 ILE A C 1
ATOM 2201 O O . ILE A 1 279 ? -11.823 -0.590 -15.942 1.00 61.03 279 ILE A O 1
ATOM 2205 N N . LEU A 1 280 ? -11.908 -0.010 -18.102 1.00 54.50 280 LEU A N 1
ATOM 2206 C CA . LEU A 1 280 ? -13.129 -0.745 -18.423 1.00 54.50 280 LEU A CA 1
ATOM 2207 C C . LEU A 1 280 ? -12.733 -2.058 -19.075 1.00 54.50 280 LEU A C 1
ATOM 2209 O O . LEU A 1 280 ? -12.046 -1.968 -20.117 1.00 54.50 280 LEU A O 1
#

Secondary structure (DSSP, 8-state):
--B-TTSPBPPPP--HHHHHHHHT-TTTTS-HHHHHHHHHHHHHHHHHHHHHHHHHHTT--HHHHHHHHHHHHHHHHHHHHHHHHHHHTTSPPPP---TT------TTT-HHHHHHHHHHHHHHHHHTT--S-----SS-TTS-SGGGGHHHHHHS---HHHHHT--STTTHHHHHHHHHHHHHHHHHHHHHHHH-EETTEETTTT--EEEE-S-SBTTB-SS--EEEE--GGGT----------TTT--HHHHHHHHHHHTT---S--TT--S--TT--

Nearest PDB structures (foldseek):
  7a6r-assembly1_A  TM=4.242E-01  e=9.422E+00  Homo sapiens
  5m37-assembly1_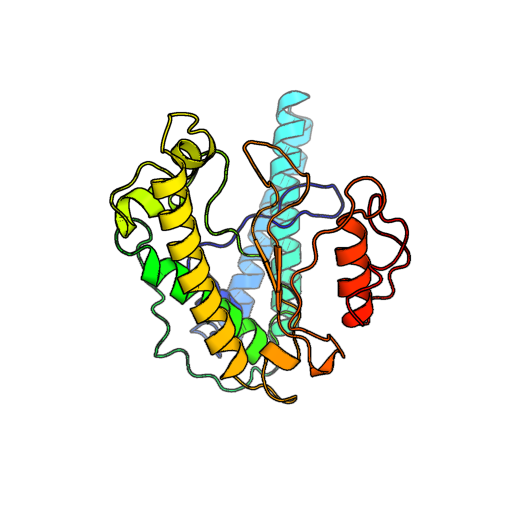B  TM=3.263E-01  e=6.485E+00  Homo sapiens
  5m35-assembly1_B  TM=2.670E-01  e=9.939E+00  Homo sapiens